Protein AF-A0AB34JI94-F1 (afdb_monomer)

Solvent-accessible surface area (backbone atoms only — not comparable to full-atom values): 13769 Å² total; per-residue (Å²): 142,84,89,81,91,82,85,85,87,82,85,81,82,87,84,91,82,90,81,89,83,82,90,86,90,81,91,73,83,74,63,55,61,57,54,52,52,52,51,52,49,52,52,50,52,50,48,52,51,50,52,51,50,52,53,50,53,51,52,52,50,52,52,50,52,51,52,49,50,50,52,51,50,52,52,49,52,52,54,58,72,68,47,94,68,93,60,57,68,64,54,51,53,51,53,50,53,49,51,51,52,52,50,52,52,49,52,53,52,51,52,51,54,49,52,52,51,53,51,51,50,52,50,50,52,52,54,51,51,50,51,52,54,53,34,60,76,66,68,54,82,77,78,89,80,87,80,93,78,81,93,75,84,89,77,81,78,91,73,85,78,68,78,80,71,65,91,79,69,49,73,69,58,52,38,53,52,28,50,76,72,74,44,83,72,78,75,54,75,65,59,52,49,53,52,49,51,53,51,54,51,50,55,53,52,71,60,54,42,76,38,81,89,74,75,41,81,79

Organism: Prymnesium parvum (NCBI:txid97485)

Radius of gyration: 39.68 Å; Cα contacts (8 Å, |Δi|>4): 39; chains: 1; bounding box: 98×60×100 Å

Sequence (218 aa):
MLLALAALSFAPAAPLARTAALRRQTIACAAADDTQMLVLKRLQDSFWSQKKARMKANMEAQLRELEEFEAREAALASAVGSSPMLGESAELASLQAELEAERAMRLALEEELQSVREQAEINLQKTSAFWIAKLANKGIAAAPSAAPSQPRPPTAGPVTNVKILKSDISLTELRSRLLSYGLSTIGLKAELIDRLEHAMEHDRLKFNSWDSKAQAWV

InterPro domains:
  IPR003034 SAP domain [PF02037] (170-200)
  IPR003034 SAP domain [PS50800] (166-200)
  IPR003034 SAP domain [SM00513] (166-200)
  IPR036361 SAP domain superfamily [G3DSA:1.10.720.30] (167-205)
  IPR036361 SAP domain superfamily [SSF68906] (167-202)

Structure (mmCIF, N/CA/C/O backbone):
data_AF-A0AB34JI94-F1
#
_entry.id   AF-A0AB34JI94-F1
#
loop_
_atom_site.group_PDB
_atom_site.id
_atom_site.type_symbol
_atom_site.label_atom_id
_atom_site.label_alt_id
_atom_site.label_comp_id
_atom_site.label_asym_id
_atom_site.label_entity_id
_atom_site.label_seq_id
_atom_site.pdbx_PDB_ins_code
_atom_site.Cartn_x
_atom_site.Cartn_y
_atom_site.Cartn_z
_atom_site.occupancy
_atom_site.B_iso_or_equiv
_atom_site.auth_seq_id
_atom_site.auth_comp_id
_atom_site.auth_asym_id
_atom_sit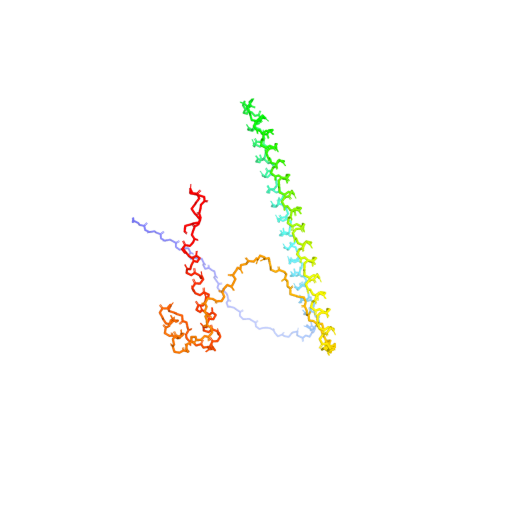e.auth_atom_id
_atom_site.pdbx_PDB_model_num
ATOM 1 N N . MET A 1 1 ? 12.525 -26.436 -48.314 1.00 45.72 1 MET A N 1
ATOM 2 C CA . MET A 1 1 ? 13.696 -27.336 -48.254 1.00 45.72 1 MET A CA 1
ATOM 3 C C . MET A 1 1 ? 14.775 -26.786 -49.169 1.00 45.72 1 MET A C 1
ATOM 5 O O . MET A 1 1 ? 14.567 -26.825 -50.371 1.00 45.72 1 MET A O 1
ATOM 9 N N . LEU A 1 2 ? 15.850 -26.233 -48.600 1.00 38.22 2 LEU A N 1
ATOM 10 C CA . LEU A 1 2 ? 17.252 -26.352 -49.040 1.00 38.22 2 LEU A CA 1
ATOM 11 C C . LEU A 1 2 ? 18.092 -25.353 -48.228 1.00 38.22 2 LEU A C 1
ATOM 13 O O . LEU A 1 2 ? 17.989 -24.142 -48.392 1.00 38.22 2 LEU A O 1
ATOM 17 N N . LEU A 1 3 ? 18.857 -25.912 -47.291 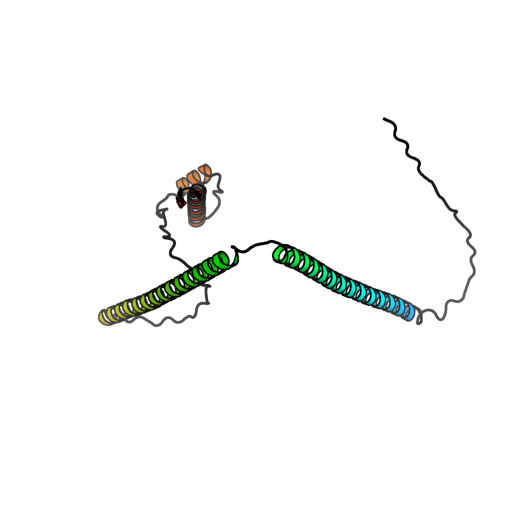1.00 40.47 3 LEU A N 1
ATOM 18 C CA . LEU A 1 3 ? 19.935 -25.273 -46.542 1.00 40.47 3 LEU A CA 1
ATOM 19 C C . LEU A 1 3 ? 21.140 -25.058 -47.467 1.00 40.47 3 LEU A C 1
ATOM 21 O O . LEU A 1 3 ? 21.473 -25.958 -48.235 1.00 40.47 3 LEU A O 1
ATOM 25 N N . ALA A 1 4 ? 21.851 -23.943 -47.312 1.00 46.72 4 ALA A N 1
ATOM 26 C CA . ALA A 1 4 ? 23.234 -23.825 -47.769 1.00 46.72 4 ALA A CA 1
ATOM 27 C C . ALA A 1 4 ? 24.051 -22.998 -46.762 1.00 46.72 4 ALA A C 1
ATOM 29 O O . ALA A 1 4 ? 23.970 -21.773 -46.716 1.00 46.72 4 ALA A O 1
ATOM 30 N N . LEU A 1 5 ? 24.811 -23.717 -45.931 1.00 45.59 5 LEU A N 1
ATOM 31 C CA . LEU A 1 5 ? 25.948 -23.222 -45.156 1.00 45.59 5 LEU A CA 1
ATOM 32 C C . LEU A 1 5 ? 27.106 -22.899 -46.114 1.00 45.59 5 LEU A C 1
ATOM 34 O O . LEU A 1 5 ? 27.449 -23.736 -46.947 1.00 45.59 5 LEU A O 1
ATOM 38 N N . ALA A 1 6 ? 27.788 -21.773 -45.913 1.00 48.56 6 ALA A N 1
ATOM 39 C CA . ALA A 1 6 ? 29.138 -21.559 -46.430 1.00 48.56 6 ALA A CA 1
ATOM 40 C C . ALA A 1 6 ? 30.006 -20.949 -45.320 1.00 48.56 6 ALA A C 1
ATOM 42 O O . ALA A 1 6 ? 29.840 -19.794 -44.936 1.00 48.56 6 ALA A O 1
ATOM 43 N N . ALA A 1 7 ? 30.899 -21.773 -44.772 1.00 43.50 7 ALA A N 1
ATOM 44 C CA . ALA A 1 7 ? 31.914 -21.383 -43.807 1.00 43.50 7 ALA A CA 1
ATOM 45 C C . ALA A 1 7 ? 33.104 -20.746 -44.543 1.00 43.50 7 ALA A C 1
ATOM 47 O O . ALA A 1 7 ? 33.670 -21.362 -45.445 1.00 43.50 7 ALA A O 1
ATOM 48 N N . LEU A 1 8 ? 33.504 -19.533 -44.148 1.00 47.25 8 LEU A N 1
ATOM 49 C CA . LEU A 1 8 ? 34.771 -18.933 -44.567 1.00 47.25 8 LEU A CA 1
ATOM 50 C C . LEU A 1 8 ? 35.856 -19.280 -43.543 1.00 47.25 8 LEU A C 1
ATOM 52 O O . LEU A 1 8 ? 35.883 -18.761 -42.430 1.00 47.25 8 LEU A O 1
ATOM 56 N N . SER A 1 9 ? 36.762 -20.164 -43.947 1.00 44.28 9 SER A N 1
ATOM 57 C CA . SER A 1 9 ? 38.044 -20.418 -43.297 1.00 44.28 9 SER A CA 1
ATOM 58 C C . SER A 1 9 ? 39.042 -19.317 -43.667 1.00 44.28 9 SER A C 1
ATOM 60 O O . SER A 1 9 ? 39.391 -19.180 -44.840 1.00 44.28 9 SER A O 1
ATOM 62 N N . PHE A 1 10 ? 39.546 -18.572 -42.683 1.00 45.62 10 PHE A N 1
ATOM 63 C CA . PHE A 1 10 ? 40.693 -17.678 -42.853 1.00 45.62 10 PHE A CA 1
ATOM 64 C C . PHE A 1 10 ? 41.762 -18.021 -41.812 1.00 45.62 10 PHE A C 1
ATOM 66 O O . PHE A 1 10 ? 41.567 -17.834 -40.613 1.00 45.62 10 PHE A O 1
ATOM 73 N N . ALA A 1 11 ? 42.878 -18.565 -42.292 1.00 48.22 11 ALA A N 1
ATOM 74 C CA . ALA A 1 11 ? 44.091 -18.819 -41.527 1.00 48.22 11 ALA A CA 1
ATOM 75 C C . ALA A 1 11 ? 45.120 -17.718 -41.813 1.00 48.22 11 ALA A C 1
ATOM 77 O O . ALA A 1 11 ? 45.224 -17.272 -42.958 1.00 48.22 11 ALA A O 1
ATOM 78 N N . PRO A 1 12 ? 45.951 -17.355 -40.823 1.00 51.69 12 PRO A N 1
ATOM 79 C CA . PRO A 1 12 ? 47.327 -17.008 -41.155 1.00 51.69 12 PRO A CA 1
ATOM 80 C C . PRO A 1 12 ? 48.374 -17.636 -40.213 1.00 51.69 12 PRO A C 1
ATOM 82 O O . PRO A 1 12 ? 48.325 -17.492 -38.997 1.00 51.69 12 PRO A O 1
ATOM 85 N N . ALA A 1 13 ? 49.318 -18.319 -40.866 1.00 42.56 13 ALA A N 1
ATOM 86 C CA . ALA A 1 13 ? 50.768 -18.404 -40.654 1.00 42.56 13 ALA A CA 1
ATOM 87 C C . ALA A 1 13 ? 51.379 -18.442 -39.232 1.00 42.56 13 ALA A C 1
ATOM 89 O O . ALA A 1 13 ? 51.311 -17.498 -38.451 1.00 42.56 13 ALA A O 1
ATOM 90 N N . ALA A 1 14 ? 52.157 -19.504 -38.997 1.00 49.91 14 ALA A N 1
ATOM 91 C CA . ALA A 1 14 ? 53.199 -19.586 -37.974 1.00 49.91 14 ALA A CA 1
ATOM 92 C C . ALA A 1 14 ? 54.396 -18.661 -38.279 1.00 49.91 14 ALA A C 1
ATOM 94 O O . ALA A 1 14 ? 54.657 -18.344 -39.442 1.00 49.91 14 ALA A O 1
ATOM 95 N N . PRO A 1 15 ? 55.213 -18.350 -37.257 1.00 55.75 15 PRO A N 1
ATOM 96 C CA . PRO A 1 15 ? 56.648 -18.572 -37.437 1.00 55.75 15 PRO A CA 1
ATOM 97 C C . PRO A 1 15 ? 57.327 -19.221 -36.216 1.00 55.75 15 PRO A C 1
ATOM 99 O O . PRO A 1 15 ? 57.194 -18.771 -35.080 1.00 55.75 15 PRO A O 1
ATOM 102 N N . LEU A 1 16 ? 58.133 -20.254 -36.479 1.00 48.12 16 LEU A N 1
ATOM 103 C CA . LEU A 1 16 ? 59.216 -20.708 -35.604 1.00 48.12 16 LEU A CA 1
ATOM 104 C C . LEU A 1 16 ? 60.526 -20.101 -36.119 1.00 48.12 16 LEU A C 1
ATOM 106 O O . LEU A 1 16 ? 60.934 -20.418 -37.231 1.00 48.12 16 LEU A O 1
ATOM 110 N N . ALA A 1 17 ? 61.218 -19.305 -35.304 1.00 42.78 17 ALA A N 1
ATOM 111 C CA . ALA A 1 17 ? 62.669 -19.141 -35.405 1.00 42.78 17 ALA A CA 1
ATOM 112 C C . ALA A 1 17 ? 63.243 -18.630 -34.076 1.00 42.78 17 ALA A C 1
ATOM 114 O O . ALA A 1 17 ? 62.966 -17.527 -33.616 1.00 42.78 17 ALA A O 1
ATOM 115 N N . ARG A 1 18 ? 64.043 -19.497 -33.461 1.00 45.34 18 ARG A N 1
ATOM 116 C CA . ARG A 1 18 ? 64.852 -19.293 -32.260 1.00 45.34 18 ARG A CA 1
ATOM 117 C C . ARG A 1 18 ? 66.205 -18.728 -32.708 1.00 45.34 18 ARG A C 1
ATOM 119 O O . ARG A 1 18 ? 66.870 -19.375 -33.509 1.00 45.34 18 ARG A O 1
ATOM 126 N N . THR A 1 19 ? 66.670 -17.625 -32.127 1.00 45.38 19 THR A N 1
ATOM 127 C CA . THR A 1 19 ? 68.109 -17.306 -32.061 1.00 45.38 19 THR A CA 1
ATOM 128 C C . THR A 1 19 ? 68.442 -16.762 -30.681 1.00 45.38 19 THR A C 1
ATOM 130 O O . THR A 1 19 ? 67.859 -15.783 -30.223 1.00 45.38 19 THR A O 1
ATOM 133 N N . ALA A 1 20 ? 69.370 -17.440 -30.011 1.00 44.78 20 ALA A N 1
ATOM 134 C CA . ALA A 1 20 ? 69.951 -17.037 -28.745 1.00 44.78 20 ALA A CA 1
ATOM 135 C C . ALA A 1 20 ? 70.958 -15.896 -28.956 1.00 44.78 20 ALA A C 1
ATOM 137 O O . ALA A 1 20 ? 71.801 -15.983 -29.845 1.00 44.78 20 ALA A O 1
ATOM 138 N N . ALA A 1 21 ? 70.927 -14.881 -28.093 1.00 43.25 21 ALA A N 1
ATOM 139 C CA . ALA A 1 21 ? 72.076 -14.022 -27.835 1.00 43.25 21 ALA A CA 1
ATOM 140 C C . ALA A 1 21 ? 72.057 -13.554 -26.374 1.00 43.25 21 ALA A C 1
ATOM 142 O O . ALA A 1 21 ? 71.048 -13.117 -25.828 1.00 43.25 21 ALA A O 1
ATOM 143 N N . LEU A 1 22 ? 73.210 -13.748 -25.754 1.00 48.38 22 LEU A N 1
ATOM 144 C CA . LEU A 1 22 ? 73.547 -13.623 -24.349 1.00 48.38 22 LEU A CA 1
ATOM 145 C C . LEU A 1 22 ? 73.692 -12.143 -23.934 1.00 48.38 22 LEU A C 1
ATOM 147 O O . LEU A 1 22 ? 74.222 -11.336 -24.689 1.00 48.38 22 LEU A O 1
ATOM 151 N N . ARG A 1 23 ? 73.407 -11.868 -22.654 1.00 49.31 23 ARG A N 1
ATOM 152 C CA . ARG A 1 23 ? 74.120 -10.882 -21.814 1.00 49.31 23 ARG A CA 1
ATOM 153 C C . ARG A 1 23 ? 73.844 -9.389 -22.062 1.00 49.31 23 ARG A C 1
ATOM 155 O O . ARG A 1 23 ? 74.578 -8.720 -22.777 1.00 49.31 23 ARG A O 1
ATOM 162 N N . ARG A 1 24 ? 72.894 -8.848 -21.288 1.00 45.31 24 ARG A N 1
ATOM 163 C CA . ARG A 1 24 ? 72.984 -7.555 -20.562 1.00 45.31 24 ARG A CA 1
ATOM 164 C C . ARG A 1 24 ? 71.813 -7.452 -19.573 1.00 45.31 24 ARG A C 1
ATOM 166 O O . ARG A 1 24 ? 70.891 -6.667 -19.732 1.00 45.31 24 ARG A O 1
ATOM 173 N N . GLN A 1 25 ? 71.839 -8.306 -18.553 1.00 56.31 25 GLN A N 1
ATOM 174 C CA . GLN A 1 25 ? 71.083 -8.095 -17.320 1.00 56.31 25 GLN A CA 1
ATOM 175 C C . GLN A 1 25 ? 72.005 -7.387 -16.337 1.00 56.31 25 GLN A C 1
ATOM 177 O O . GLN A 1 25 ? 72.871 -8.029 -15.761 1.00 56.31 25 GLN A O 1
ATOM 182 N N . THR A 1 26 ? 71.820 -6.083 -16.191 1.00 45.69 26 THR A N 1
ATOM 183 C CA . THR A 1 26 ? 71.979 -5.323 -14.944 1.00 45.69 26 THR A CA 1
ATOM 184 C C . THR A 1 26 ? 71.400 -3.942 -15.238 1.00 45.69 26 THR A C 1
ATOM 186 O O . THR A 1 26 ? 71.768 -3.355 -16.250 1.00 45.69 26 THR A O 1
ATOM 189 N N . ILE A 1 27 ? 70.530 -3.437 -14.358 1.00 48.44 27 ILE A N 1
ATOM 190 C CA . ILE A 1 27 ? 69.637 -2.265 -14.500 1.00 48.44 27 ILE A CA 1
ATOM 191 C C . ILE A 1 27 ? 68.257 -2.614 -15.103 1.00 48.44 27 ILE A C 1
ATOM 193 O O . ILE A 1 27 ? 67.860 -2.101 -16.140 1.00 48.44 27 ILE A O 1
ATOM 197 N N . ALA A 1 28 ? 67.497 -3.502 -14.454 1.00 45.91 28 ALA A N 1
ATOM 198 C CA . ALA A 1 28 ? 66.084 -3.732 -14.800 1.00 45.91 28 ALA A CA 1
ATOM 199 C C . ALA A 1 28 ? 65.185 -4.011 -13.579 1.00 45.91 28 ALA A C 1
ATOM 201 O O . ALA A 1 28 ? 64.149 -4.646 -13.720 1.00 45.91 28 ALA A O 1
ATOM 202 N N . CYS A 1 29 ? 65.568 -3.552 -12.382 1.00 42.22 29 CYS A N 1
ATOM 203 C CA . CYS A 1 29 ? 64.784 -3.806 -11.164 1.00 42.22 29 CYS A CA 1
ATOM 204 C C . CYS A 1 29 ? 64.087 -2.565 -10.584 1.00 42.22 29 CYS A C 1
ATOM 206 O O . CYS A 1 29 ? 63.340 -2.715 -9.636 1.00 42.22 29 CYS A O 1
ATOM 208 N N . ALA A 1 30 ? 64.295 -1.364 -11.142 1.00 48.47 30 ALA A N 1
ATOM 209 C CA . ALA A 1 30 ? 63.635 -0.138 -10.663 1.00 48.47 30 ALA A CA 1
ATOM 210 C C . ALA A 1 30 ? 62.626 0.462 -11.663 1.00 48.47 30 ALA A C 1
ATOM 212 O O . ALA A 1 30 ? 61.723 1.176 -11.261 1.00 48.47 30 ALA A O 1
ATOM 213 N N . ALA A 1 31 ? 62.739 0.152 -12.962 1.00 51.88 31 ALA A N 1
ATOM 214 C CA . ALA A 1 31 ? 61.843 0.680 -14.002 1.00 51.88 31 ALA A CA 1
ATOM 215 C C . ALA A 1 31 ? 60.606 -0.204 -14.270 1.00 51.88 31 ALA A C 1
ATOM 217 O O . ALA A 1 31 ? 59.687 0.211 -14.971 1.00 51.88 31 ALA A O 1
ATOM 218 N N . ALA A 1 32 ? 60.575 -1.434 -13.744 1.00 55.44 32 ALA A N 1
ATOM 219 C CA . ALA A 1 32 ? 59.435 -2.335 -13.910 1.00 55.44 32 ALA A CA 1
ATOM 220 C C . ALA A 1 32 ? 58.212 -1.845 -13.115 1.00 55.44 32 ALA A C 1
ATOM 222 O O . ALA A 1 32 ? 57.094 -1.873 -13.633 1.00 55.44 32 ALA A O 1
ATOM 223 N N . ASP A 1 33 ? 58.432 -1.307 -11.915 1.00 60.19 33 ASP A N 1
ATOM 224 C CA . ASP A 1 33 ? 57.362 -0.811 -11.044 1.00 60.19 33 ASP A CA 1
ATOM 225 C C . ASP A 1 33 ? 56.677 0.436 -11.631 1.00 60.19 33 ASP A C 1
ATOM 227 O O . ASP A 1 33 ? 55.447 0.533 -11.624 1.00 60.19 33 ASP A O 1
ATOM 231 N N . ASP A 1 34 ? 57.441 1.326 -12.274 1.00 70.00 34 ASP A N 1
ATOM 232 C CA . ASP A 1 34 ? 56.898 2.499 -12.971 1.00 70.00 34 ASP A CA 1
ATOM 233 C C . ASP A 1 34 ? 55.970 2.104 -14.130 1.00 70.00 34 ASP A C 1
ATOM 235 O O . ASP A 1 34 ? 54.914 2.709 -14.335 1.00 70.00 34 ASP A O 1
ATOM 239 N N . THR A 1 35 ? 56.310 1.046 -14.875 1.00 79.62 35 THR A N 1
ATOM 240 C CA . THR A 1 35 ? 55.450 0.566 -15.969 1.00 79.62 35 THR A CA 1
ATOM 241 C C . THR A 1 35 ? 54.143 -0.040 -15.462 1.00 79.62 35 THR A C 1
ATOM 243 O O . THR A 1 35 ? 53.092 0.201 -16.060 1.00 79.62 35 THR A O 1
ATOM 246 N N . GLN A 1 36 ? 54.169 -0.758 -14.336 1.00 80.25 36 GLN A N 1
ATOM 247 C CA . GLN A 1 36 ? 52.957 -1.309 -13.722 1.00 80.25 36 GLN A CA 1
ATOM 248 C C . GLN A 1 36 ? 52.048 -0.196 -13.186 1.00 80.25 36 GLN A C 1
ATOM 250 O O . GLN A 1 36 ? 50.837 -0.215 -13.428 1.00 80.25 36 GLN A O 1
ATOM 255 N N . MET A 1 37 ? 52.625 0.829 -12.556 1.00 83.81 37 MET A N 1
ATOM 256 C CA . MET A 1 37 ? 51.887 2.005 -12.087 1.00 83.81 37 MET A CA 1
ATOM 257 C C . MET A 1 37 ? 51.236 2.793 -13.233 1.00 83.81 37 MET A C 1
ATOM 259 O O . MET A 1 37 ? 50.092 3.237 -13.109 1.00 83.81 37 MET A O 1
ATOM 263 N N . LEU A 1 38 ? 51.911 2.926 -14.378 1.00 90.75 38 LEU A N 1
ATOM 264 C CA . LEU A 1 38 ? 51.343 3.571 -15.568 1.00 90.75 38 LEU A CA 1
ATOM 265 C C . LEU A 1 38 ? 50.178 2.776 -16.173 1.00 90.75 38 LEU A C 1
ATOM 267 O O . LEU A 1 38 ? 49.204 3.378 -16.635 1.00 90.75 38 LEU A O 1
ATOM 271 N N . VAL A 1 39 ? 50.248 1.442 -16.156 1.00 91.69 39 VAL A N 1
ATOM 272 C CA . VAL A 1 39 ? 49.141 0.579 -16.599 1.00 91.69 39 VAL A CA 1
ATOM 273 C C . VAL A 1 39 ? 47.939 0.732 -15.669 1.00 91.69 39 VAL A C 1
ATOM 275 O O . VAL A 1 39 ? 46.834 0.969 -16.156 1.00 91.69 39 VAL A O 1
ATOM 278 N N . LEU A 1 40 ? 48.142 0.688 -14.348 1.00 91.94 40 LEU A N 1
ATOM 279 C CA . LEU A 1 40 ? 47.069 0.903 -13.371 1.00 91.94 40 LEU A CA 1
ATOM 280 C C . LEU A 1 40 ? 46.433 2.289 -13.515 1.00 91.94 40 LEU A C 1
ATOM 282 O O . LEU A 1 40 ? 45.207 2.402 -13.521 1.00 91.94 40 LEU A O 1
ATOM 286 N N . LYS A 1 41 ? 47.245 3.331 -13.724 1.00 94.31 41 LYS A N 1
ATOM 287 C CA . LYS A 1 41 ? 46.754 4.690 -13.973 1.00 94.31 41 LYS A CA 1
ATOM 288 C C . LYS A 1 41 ? 45.915 4.769 -15.249 1.00 94.31 41 LYS A C 1
ATOM 290 O O . LYS A 1 41 ? 44.813 5.305 -15.214 1.00 94.31 41 LYS A O 1
ATOM 295 N N . ARG A 1 42 ? 46.371 4.168 -16.355 1.00 95.19 42 ARG A N 1
ATOM 296 C CA . ARG A 1 42 ? 45.579 4.095 -17.597 1.00 95.19 42 ARG A CA 1
ATOM 297 C C . ARG A 1 42 ? 44.265 3.344 -17.408 1.00 95.19 42 ARG A C 1
ATOM 299 O O . ARG A 1 42 ? 43.245 3.775 -17.942 1.00 95.19 42 ARG A O 1
ATOM 306 N N . LEU A 1 43 ? 44.272 2.245 -16.654 1.00 94.12 43 LEU A N 1
ATOM 307 C CA . LEU A 1 43 ? 43.055 1.493 -16.348 1.00 94.12 43 LEU A CA 1
ATOM 308 C C . LEU A 1 43 ? 42.085 2.336 -15.510 1.00 94.12 43 LEU A C 1
ATOM 310 O O . LEU A 1 43 ? 40.906 2.419 -15.853 1.00 94.12 43 LEU A O 1
ATOM 314 N N . GLN A 1 44 ? 42.576 3.040 -14.490 1.00 96.31 44 GLN A N 1
ATOM 315 C CA . GLN A 1 44 ? 41.778 3.964 -13.685 1.00 96.31 44 GLN A CA 1
ATOM 316 C C . GLN A 1 44 ? 41.206 5.121 -14.521 1.00 96.31 44 GLN A C 1
ATOM 318 O O . GLN A 1 44 ? 40.015 5.421 -14.416 1.00 96.31 44 GLN A O 1
ATOM 323 N N . ASP A 1 45 ? 42.009 5.736 -15.387 1.00 97.50 45 ASP A N 1
ATOM 324 C CA . ASP A 1 45 ? 41.562 6.819 -16.270 1.00 97.50 45 ASP A CA 1
ATOM 325 C C . ASP A 1 45 ? 40.496 6.323 -17.258 1.00 97.50 45 ASP A C 1
ATOM 327 O O . ASP A 1 45 ? 39.478 6.989 -17.472 1.00 97.50 45 ASP A O 1
ATOM 331 N N . SER A 1 46 ? 40.672 5.115 -17.806 1.00 96.12 46 SER A N 1
ATOM 332 C CA . SER A 1 46 ? 39.675 4.486 -18.680 1.00 96.12 46 SER A CA 1
ATOM 333 C C . SER A 1 46 ? 38.364 4.202 -17.943 1.00 96.12 46 SER A C 1
ATOM 335 O O . SER A 1 46 ? 37.289 4.473 -18.480 1.00 96.12 46 SER A O 1
ATOM 337 N N . PHE A 1 47 ? 38.441 3.758 -16.685 1.00 97.56 47 PHE A N 1
ATOM 338 C CA . PHE A 1 47 ? 37.278 3.517 -15.839 1.00 97.56 47 PHE A CA 1
ATOM 339 C C . PHE A 1 47 ? 36.503 4.810 -15.571 1.00 97.56 47 PHE A C 1
ATOM 341 O O . PHE A 1 47 ? 35.286 4.847 -15.759 1.00 97.56 47 PHE A O 1
ATOM 348 N N . TRP A 1 48 ? 37.183 5.892 -15.180 1.00 97.62 48 TRP A N 1
ATOM 349 C CA . TRP A 1 48 ? 36.524 7.175 -14.916 1.00 97.62 48 TRP A CA 1
ATOM 350 C C . TRP A 1 48 ? 35.968 7.816 -16.181 1.00 97.62 48 TRP A C 1
ATOM 352 O O . TRP A 1 48 ? 34.860 8.356 -16.150 1.00 97.62 48 TRP A O 1
ATOM 362 N N . SER A 1 49 ? 36.687 7.710 -17.297 1.00 97.69 49 SER A N 1
ATOM 363 C CA . SER A 1 49 ? 36.199 8.150 -18.602 1.00 97.69 49 SER A CA 1
ATOM 364 C C . SER A 1 49 ? 34.929 7.393 -18.998 1.00 97.69 49 SER A C 1
ATOM 366 O O . SER A 1 49 ? 33.910 8.011 -19.311 1.00 97.69 49 SER A O 1
ATOM 368 N N . GLN A 1 50 ? 34.931 6.062 -18.876 1.00 97.31 50 GLN A N 1
ATOM 369 C CA . GLN A 1 50 ? 33.768 5.232 -19.180 1.00 97.31 50 GLN A CA 1
ATOM 370 C C . GLN A 1 50 ? 32.597 5.515 -18.232 1.00 97.31 50 GLN A C 1
ATOM 372 O O . GLN A 1 50 ? 31.458 5.639 -18.681 1.00 97.31 50 GLN A O 1
ATOM 377 N N . LYS A 1 51 ? 32.855 5.659 -16.928 1.00 98.19 51 LYS A N 1
ATOM 378 C CA . LYS A 1 51 ? 31.830 6.010 -15.938 1.00 98.19 51 LYS A CA 1
ATOM 379 C C . LYS A 1 51 ? 31.207 7.366 -16.259 1.00 98.19 51 LYS A C 1
ATOM 381 O O . LYS A 1 51 ? 29.986 7.486 -16.252 1.00 98.19 51 LYS A O 1
ATOM 386 N N . LYS A 1 52 ? 32.026 8.364 -16.599 1.00 98.06 52 LYS A N 1
ATOM 387 C CA . LYS A 1 52 ? 31.563 9.695 -17.010 1.00 98.06 52 LYS A CA 1
ATOM 388 C C . LYS A 1 52 ? 30.747 9.633 -18.300 1.00 98.06 52 LYS A C 1
ATOM 390 O O . LYS A 1 52 ? 29.706 10.276 -18.370 1.00 98.06 52 LYS A O 1
ATOM 395 N N . ALA A 1 53 ? 31.180 8.849 -19.287 1.00 97.94 53 ALA A N 1
ATOM 396 C CA . ALA A 1 53 ? 30.442 8.650 -20.532 1.00 97.94 53 ALA A CA 1
ATOM 397 C C . ALA A 1 53 ? 29.065 8.016 -20.281 1.00 97.94 53 ALA A C 1
ATOM 399 O O . ALA A 1 53 ? 28.067 8.524 -20.778 1.00 97.94 53 ALA A O 1
ATOM 400 N N . ARG A 1 54 ? 28.988 6.975 -19.440 1.00 97.50 54 ARG A N 1
ATOM 401 C CA . ARG A 1 54 ? 27.709 6.360 -19.041 1.00 97.50 54 ARG A CA 1
ATOM 402 C C . ARG A 1 54 ? 26.801 7.343 -18.314 1.00 97.50 54 ARG A C 1
ATOM 404 O O . ARG A 1 54 ? 25.608 7.372 -18.576 1.00 97.50 54 ARG A O 1
ATOM 411 N N . MET A 1 55 ? 27.362 8.150 -17.416 1.00 97.81 55 MET A N 1
ATOM 412 C CA . MET A 1 55 ? 26.580 9.119 -16.652 1.00 97.81 55 MET A CA 1
ATOM 413 C C . MET A 1 55 ? 26.004 10.211 -17.562 1.00 97.81 55 MET A C 1
ATOM 415 O O . MET A 1 55 ? 24.829 10.534 -17.446 1.00 97.81 55 MET A O 1
ATOM 419 N N . LYS A 1 56 ? 26.796 10.704 -18.525 1.00 97.25 56 LYS A N 1
ATOM 420 C CA . LYS A 1 56 ? 26.321 11.631 -19.562 1.00 97.25 56 LYS A CA 1
ATOM 421 C C . LYS A 1 56 ? 25.234 11.016 -20.438 1.00 97.25 56 LYS A C 1
ATOM 423 O O . LYS A 1 56 ? 24.186 11.624 -20.576 1.00 97.25 56 LYS A O 1
ATOM 428 N N . ALA A 1 57 ? 25.450 9.803 -20.945 1.00 97.81 57 ALA A N 1
ATOM 429 C CA . ALA A 1 57 ? 24.458 9.106 -21.759 1.00 97.81 57 ALA A CA 1
ATOM 430 C C . ALA A 1 57 ? 23.140 8.884 -20.998 1.00 97.81 57 ALA A C 1
ATOM 432 O O . ALA A 1 57 ? 22.072 9.018 -21.577 1.00 97.81 57 ALA A O 1
ATOM 433 N N . ASN A 1 58 ? 23.205 8.593 -19.694 1.00 97.38 58 ASN A N 1
ATOM 434 C CA . ASN A 1 58 ? 22.009 8.456 -18.865 1.00 97.38 58 ASN A CA 1
ATOM 435 C C . ASN A 1 58 ? 21.273 9.793 -18.678 1.00 97.38 58 ASN A C 1
ATOM 437 O O . ASN A 1 58 ? 20.054 9.826 -18.773 1.00 97.38 58 ASN A O 1
ATOM 441 N N . MET A 1 59 ? 21.996 10.898 -18.454 1.00 97.31 59 MET A N 1
ATOM 442 C CA . MET A 1 59 ? 21.372 12.228 -18.387 1.00 97.31 59 MET A CA 1
ATOM 443 C C . MET A 1 59 ? 20.746 12.631 -19.727 1.00 97.31 59 MET A C 1
ATOM 445 O O . MET A 1 59 ? 19.635 13.142 -19.752 1.00 97.31 59 MET A O 1
ATOM 449 N N . GLU A 1 60 ? 21.429 12.373 -20.843 1.00 97.50 60 GLU A N 1
ATOM 450 C CA . GLU A 1 60 ? 20.903 12.631 -22.189 1.00 97.50 60 GLU A CA 1
ATOM 451 C C . GLU A 1 60 ? 19.665 11.773 -22.491 1.00 97.50 60 GLU A C 1
ATOM 453 O O . GLU A 1 60 ? 18.713 12.270 -23.086 1.00 97.50 60 GLU A O 1
ATOM 458 N N . ALA A 1 61 ? 19.638 10.512 -22.046 1.00 96.94 61 ALA A N 1
ATOM 459 C CA . ALA A 1 61 ? 18.460 9.655 -22.161 1.00 96.94 61 ALA A CA 1
ATOM 460 C C . ALA A 1 61 ? 17.272 10.206 -21.357 1.00 96.94 61 ALA A C 1
ATOM 462 O O . ALA A 1 61 ? 16.183 10.325 -21.907 1.00 96.94 61 ALA A O 1
ATOM 463 N N . GLN A 1 62 ? 17.494 10.620 -20.103 1.00 97.75 62 GLN A N 1
ATOM 464 C CA . GLN A 1 62 ? 16.452 11.236 -19.270 1.00 97.75 62 GLN A CA 1
ATOM 465 C C . GLN A 1 62 ? 15.901 12.527 -19.885 1.00 97.75 62 GLN A C 1
ATOM 467 O O . GLN A 1 62 ? 14.692 12.739 -19.875 1.00 97.75 62 GLN A O 1
ATOM 472 N N . LEU A 1 63 ? 16.764 13.381 -20.445 1.00 97.50 63 LEU A N 1
ATOM 473 C CA . LEU A 1 63 ? 16.318 14.593 -21.137 1.00 97.50 63 LEU A CA 1
ATOM 474 C C . LEU A 1 63 ? 15.466 14.256 -22.363 1.00 97.50 63 LEU A C 1
ATOM 476 O O . LEU A 1 63 ? 14.421 14.864 -22.562 1.00 97.50 63 LEU A O 1
ATOM 480 N N . ARG A 1 64 ? 15.863 13.243 -23.138 1.00 97.38 64 ARG A N 1
ATOM 481 C CA . ARG A 1 64 ? 15.101 12.794 -24.308 1.00 97.38 64 ARG A CA 1
ATOM 482 C C . ARG A 1 64 ? 13.738 12.212 -23.937 1.00 97.38 64 ARG A C 1
ATOM 484 O O . ARG A 1 64 ? 12.768 12.445 -24.647 1.00 97.38 64 ARG A O 1
ATOM 491 N N . GLU A 1 65 ? 13.664 11.457 -22.843 1.00 96.50 65 GLU A N 1
ATOM 492 C CA . GLU A 1 65 ? 12.394 10.952 -22.316 1.00 96.50 65 GLU A CA 1
ATOM 493 C C . GLU A 1 65 ? 11.468 12.111 -21.930 1.00 96.50 65 GLU A C 1
ATOM 495 O O . GLU A 1 65 ? 10.298 12.098 -22.302 1.00 96.50 65 GLU A O 1
ATOM 500 N N . LEU A 1 66 ? 11.986 13.142 -21.249 1.00 96.88 66 LEU A N 1
ATOM 501 C CA . LEU A 1 66 ? 11.208 14.337 -20.904 1.00 96.88 66 LEU A CA 1
ATOM 502 C C . LEU A 1 66 ? 10.724 15.099 -22.143 1.00 96.88 66 LEU A C 1
ATOM 504 O O . LEU A 1 66 ? 9.552 15.457 -22.197 1.00 96.88 66 LEU A O 1
ATOM 508 N N . GLU A 1 67 ? 11.580 15.291 -23.149 1.00 97.12 67 GLU A N 1
ATOM 509 C CA . GLU A 1 67 ? 11.192 15.902 -24.430 1.00 97.12 67 GLU A CA 1
ATOM 510 C C . GLU A 1 67 ? 10.096 15.089 -25.139 1.00 97.12 67 GLU A C 1
ATOM 512 O O . GLU A 1 67 ? 9.180 15.657 -25.733 1.00 97.12 67 GLU A O 1
ATOM 517 N N . GLU A 1 68 ? 10.149 13.755 -25.067 1.00 96.94 68 GLU A N 1
ATOM 518 C CA . GLU A 1 68 ? 9.103 12.895 -25.622 1.00 96.94 68 GLU A CA 1
ATOM 519 C C . GLU A 1 68 ? 7.786 13.024 -24.845 1.00 96.94 68 GLU A C 1
ATOM 521 O O . GLU A 1 68 ? 6.720 13.078 -25.463 1.00 96.94 68 GLU A O 1
ATOM 526 N N . PHE A 1 69 ? 7.833 13.099 -23.512 1.00 96.62 69 PHE A N 1
ATOM 527 C CA . PHE A 1 69 ? 6.642 13.360 -22.701 1.00 96.62 69 PHE A CA 1
ATOM 528 C C . PHE A 1 69 ? 6.040 14.727 -23.011 1.00 96.62 69 PHE A C 1
ATOM 530 O O . PHE A 1 69 ? 4.838 14.804 -23.249 1.00 96.62 69 PHE A O 1
ATOM 537 N N . GLU A 1 70 ? 6.858 15.772 -23.10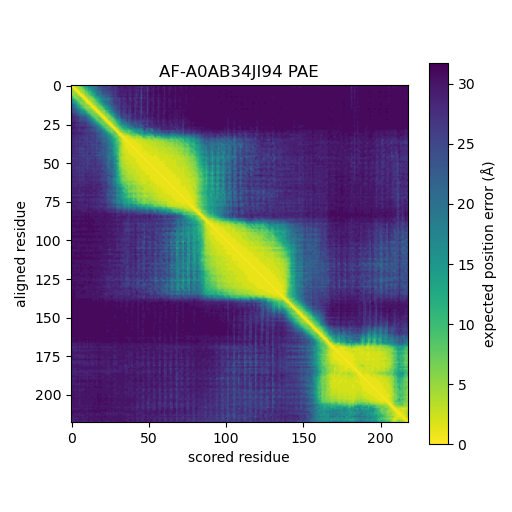1 1.00 94.62 70 GLU A N 1
ATOM 538 C CA . GLU A 1 70 ? 6.402 17.113 -23.464 1.00 94.62 70 GLU A CA 1
ATOM 539 C C . GLU A 1 70 ? 5.797 17.133 -24.874 1.00 94.62 70 GLU A C 1
ATOM 541 O O . GLU A 1 70 ? 4.731 17.708 -25.082 1.00 94.62 70 GLU A O 1
ATOM 546 N N . ALA A 1 71 ? 6.396 16.433 -25.841 1.00 94.06 71 ALA A N 1
ATOM 547 C CA . ALA A 1 71 ? 5.833 16.306 -27.184 1.00 94.06 71 ALA A CA 1
ATOM 548 C C . ALA A 1 71 ? 4.492 15.550 -27.188 1.00 94.06 71 ALA A C 1
ATOM 550 O O . ALA A 1 71 ? 3.566 15.936 -27.908 1.00 94.06 71 ALA A O 1
ATOM 551 N N . ARG A 1 72 ? 4.361 14.489 -26.378 1.00 93.75 72 ARG A N 1
ATOM 552 C CA . ARG A 1 72 ? 3.095 13.758 -26.198 1.00 93.75 72 ARG A CA 1
ATOM 553 C C . ARG A 1 72 ? 2.037 14.643 -25.546 1.00 93.75 72 ARG A C 1
ATOM 555 O O . ARG A 1 72 ? 0.900 14.649 -26.010 1.00 93.75 72 ARG A O 1
ATOM 562 N N . GLU A 1 73 ? 2.399 15.409 -24.522 1.00 91.19 73 GLU A N 1
ATOM 563 C CA . GLU A 1 73 ? 1.495 16.356 -23.868 1.00 91.19 73 GLU A CA 1
ATOM 564 C C . GLU A 1 73 ? 1.093 17.496 -24.802 1.00 91.19 73 GLU A C 1
ATOM 566 O O . GLU A 1 73 ? -0.088 17.813 -24.879 1.00 91.19 73 GLU A O 1
ATOM 571 N N . ALA A 1 74 ? 2.014 18.057 -25.584 1.00 90.44 74 ALA A N 1
ATOM 572 C CA . ALA A 1 74 ? 1.707 19.081 -26.579 1.00 90.44 74 ALA A CA 1
ATOM 573 C C . ALA A 1 74 ? 0.768 18.548 -27.675 1.00 90.44 74 ALA A C 1
ATOM 575 O O . ALA A 1 74 ? -0.166 19.240 -28.086 1.00 90.44 74 ALA A O 1
ATOM 576 N N . ALA A 1 75 ? 0.968 17.303 -28.119 1.00 87.12 75 ALA A N 1
ATOM 577 C CA . ALA A 1 75 ? 0.074 16.643 -29.067 1.00 87.12 75 ALA A CA 1
ATOM 578 C C . ALA A 1 75 ? -1.321 16.405 -28.466 1.00 87.12 75 ALA A C 1
ATOM 580 O O . ALA A 1 75 ? -2.322 16.674 -29.131 1.00 87.12 75 ALA A O 1
ATOM 581 N N . LEU A 1 76 ? -1.400 15.961 -27.206 1.00 83.12 76 LEU A N 1
ATOM 582 C CA . LEU A 1 76 ? -2.668 15.808 -26.488 1.00 83.12 76 LEU A CA 1
ATOM 583 C C . LEU A 1 76 ? -3.355 17.157 -26.263 1.00 83.12 76 LEU A C 1
ATOM 585 O O . LEU A 1 76 ? -4.540 17.278 -26.544 1.00 83.12 76 LEU A O 1
ATOM 589 N N . ALA A 1 77 ? -2.632 18.189 -25.835 1.00 82.56 77 ALA A N 1
ATOM 590 C CA . ALA A 1 77 ? -3.166 19.532 -25.637 1.00 82.56 77 ALA A CA 1
ATOM 591 C C . ALA A 1 77 ? -3.677 20.138 -26.953 1.00 82.56 77 ALA A C 1
ATOM 593 O O . ALA A 1 77 ? -4.739 20.758 -26.978 1.00 82.56 77 ALA A O 1
ATOM 594 N N . SER A 1 78 ? -2.973 19.913 -28.068 1.00 78.88 78 SER A N 1
ATOM 595 C CA . SER A 1 78 ? -3.433 20.321 -29.399 1.00 78.88 78 SER A CA 1
ATOM 596 C C . SER A 1 78 ? -4.660 19.526 -29.860 1.00 78.88 78 SER A C 1
ATOM 598 O O . SER A 1 78 ? -5.575 20.109 -30.446 1.00 78.88 78 SER A O 1
ATOM 600 N N . ALA A 1 79 ? -4.728 18.225 -29.567 1.00 74.62 79 ALA A N 1
ATOM 601 C CA . ALA A 1 79 ? -5.890 17.388 -29.870 1.00 74.62 79 ALA A CA 1
ATOM 602 C C . ALA A 1 79 ? -7.119 17.770 -29.024 1.00 74.62 79 ALA A C 1
ATOM 604 O O . ALA A 1 79 ? -8.228 17.841 -29.547 1.00 74.62 79 ALA A O 1
ATOM 605 N N . VAL A 1 80 ? -6.923 18.090 -27.743 1.0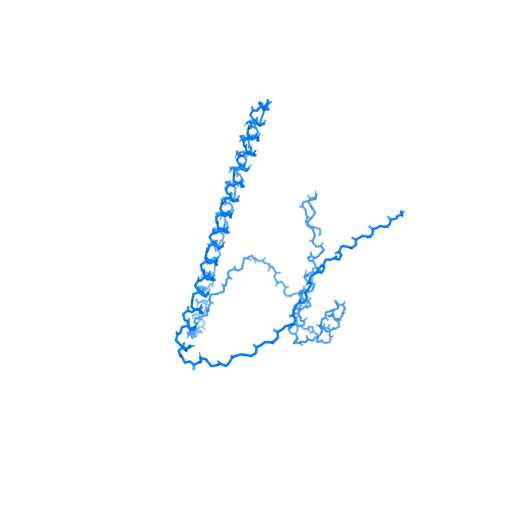0 70.19 80 VAL A N 1
ATOM 606 C CA . VAL A 1 80 ? -7.979 18.554 -26.829 1.00 70.19 80 VAL A CA 1
ATOM 607 C C . VAL A 1 80 ? -8.443 19.965 -27.207 1.00 70.19 80 VAL A C 1
ATOM 609 O O . VAL A 1 80 ? -9.641 20.218 -27.255 1.00 70.19 80 VAL A O 1
ATOM 612 N N . GLY A 1 81 ? -7.525 20.867 -27.572 1.00 60.03 81 GLY A N 1
ATOM 613 C CA . GLY A 1 81 ? -7.854 22.234 -27.997 1.00 60.03 81 GLY A CA 1
ATOM 614 C C . GLY A 1 81 ? -8.485 22.348 -29.392 1.00 60.03 81 GLY A C 1
ATOM 615 O O . GLY A 1 81 ? -9.081 23.377 -29.703 1.00 60.03 81 GLY A O 1
ATOM 616 N N . SER A 1 82 ? -8.368 21.316 -30.235 1.00 56.28 82 SER A N 1
ATOM 617 C CA . SER A 1 82 ? -8.994 21.263 -31.569 1.00 56.28 82 SER A CA 1
ATOM 618 C C . SER A 1 82 ? -10.300 20.465 -31.606 1.00 56.28 82 SER A C 1
ATOM 620 O O . SER A 1 82 ? -10.997 20.484 -32.624 1.00 56.28 82 SER A O 1
ATOM 622 N N . SER A 1 83 ? -10.669 19.808 -30.503 1.00 43.91 83 SER A N 1
ATOM 623 C CA . SER A 1 83 ? -11.949 19.119 -30.370 1.00 43.91 83 SER A CA 1
ATOM 624 C C . SER A 1 83 ? -13.047 20.127 -29.990 1.00 43.91 83 SER A C 1
ATOM 626 O O . SER A 1 83 ? -12.876 20.872 -29.023 1.00 43.91 83 SER A O 1
ATOM 628 N N . PRO A 1 84 ? -14.180 20.211 -30.714 1.00 52.22 84 PRO A N 1
ATOM 629 C CA . PRO A 1 84 ? -15.261 21.133 -30.378 1.00 52.22 84 PRO A CA 1
ATOM 630 C C . PRO A 1 84 ? -16.038 20.599 -29.164 1.00 52.22 84 PRO A C 1
ATOM 632 O O . PRO A 1 84 ? -17.087 19.975 -29.303 1.00 52.22 84 PRO A O 1
ATOM 635 N N . MET A 1 85 ? -15.510 20.835 -27.962 1.00 51.19 85 MET A N 1
ATOM 636 C CA . MET A 1 85 ? -16.084 20.402 -26.686 1.00 51.19 85 MET A CA 1
ATOM 637 C C . MET A 1 85 ? -16.683 21.593 -25.924 1.00 51.19 85 MET A C 1
ATOM 639 O O . MET A 1 85 ? -16.049 22.229 -25.091 1.00 51.19 85 MET A O 1
ATOM 643 N N . LEU A 1 86 ? -17.944 21.909 -26.231 1.00 49.69 86 LEU A N 1
ATOM 644 C CA . LEU A 1 86 ? -18.751 22.922 -25.529 1.00 49.69 86 LEU A CA 1
ATOM 645 C C . LEU A 1 86 ? -19.521 22.352 -24.311 1.00 49.69 86 LEU A C 1
ATOM 647 O O . LEU A 1 86 ? -20.300 23.080 -23.705 1.00 49.69 86 LEU A O 1
ATOM 651 N N . GLY A 1 87 ? -19.311 21.076 -23.945 1.00 57.25 87 GLY A N 1
ATOM 652 C CA . GLY A 1 87 ? -20.013 20.388 -22.843 1.00 57.25 87 GLY A CA 1
ATOM 653 C C . GLY A 1 87 ? -19.137 19.908 -21.674 1.00 57.25 87 GLY A C 1
ATOM 654 O O . GLY A 1 87 ? -19.627 19.817 -20.554 1.00 57.25 87 GLY A O 1
ATOM 655 N N . GLU A 1 88 ? -17.839 19.674 -21.890 1.00 58.91 88 GLU A N 1
ATOM 656 C CA . GLU A 1 88 ? -16.930 19.119 -20.868 1.00 58.91 88 GLU A CA 1
ATOM 657 C C . GLU A 1 88 ? -16.647 20.077 -19.699 1.00 58.91 88 GLU A C 1
ATOM 659 O O . GLU A 1 88 ? -16.389 19.629 -18.587 1.00 58.91 88 GLU A O 1
ATOM 664 N N . SER A 1 89 ? -16.720 21.399 -19.890 1.00 63.50 89 SER A N 1
ATOM 665 C CA . SER A 1 89 ? -16.383 22.351 -18.817 1.00 63.50 89 SER A CA 1
ATOM 666 C C . SER A 1 89 ? -17.391 22.347 -17.662 1.00 63.50 89 SER A C 1
ATOM 668 O O . SER A 1 89 ? -17.000 22.507 -16.506 1.00 63.50 89 SER A O 1
ATOM 670 N N . ALA A 1 90 ? -18.677 22.128 -17.955 1.00 72.12 90 ALA A N 1
ATOM 671 C CA . ALA A 1 90 ? -19.722 22.022 -16.939 1.00 72.12 90 ALA A CA 1
ATOM 672 C C . ALA A 1 90 ? -19.641 20.685 -16.185 1.00 72.12 90 ALA A C 1
ATOM 674 O O . ALA A 1 90 ? -19.800 20.655 -14.964 1.00 72.12 90 ALA A O 1
ATOM 675 N N . GLU A 1 91 ? -19.327 19.596 -16.891 1.00 74.69 91 GLU A N 1
ATOM 676 C CA . GLU A 1 91 ? -19.108 18.281 -16.282 1.00 74.69 91 GLU A CA 1
ATOM 677 C C . GLU A 1 91 ? -17.854 18.281 -15.396 1.00 74.69 91 GLU A C 1
ATOM 679 O O . GLU A 1 91 ? -17.908 17.820 -14.256 1.00 74.69 91 GLU A O 1
ATOM 684 N N . LEU A 1 92 ? -16.758 18.905 -15.836 1.00 79.94 92 LEU A N 1
ATOM 685 C CA . LEU A 1 92 ? -15.550 19.076 -15.023 1.00 79.94 92 LEU A CA 1
ATOM 686 C C . LEU A 1 92 ? -15.809 19.892 -13.751 1.00 79.94 92 LEU A C 1
ATOM 688 O O . LEU A 1 92 ? -15.333 19.512 -12.681 1.00 79.94 92 LEU A O 1
ATOM 692 N N . ALA A 1 93 ? -16.591 20.971 -13.838 1.00 81.94 93 ALA A N 1
ATOM 693 C CA . ALA A 1 93 ? -16.983 21.747 -12.661 1.00 81.94 93 ALA A CA 1
ATOM 694 C C . ALA A 1 93 ? -17.843 20.920 -11.686 1.00 81.94 93 ALA A C 1
ATOM 696 O O . ALA A 1 93 ? -17.664 21.016 -10.472 1.00 81.94 93 ALA A O 1
ATOM 697 N N . SER A 1 94 ? -18.738 20.069 -12.203 1.00 84.06 94 SER A N 1
ATOM 698 C CA . SER A 1 94 ? -19.555 19.175 -11.371 1.00 84.06 94 SER A CA 1
ATOM 699 C C . SER A 1 94 ? -18.720 18.104 -10.658 1.00 84.06 94 SER A C 1
ATOM 701 O O . SER A 1 94 ? -18.894 17.893 -9.460 1.00 84.06 94 SER A O 1
ATOM 703 N N . LEU A 1 95 ? -17.740 17.514 -11.351 1.00 82.56 95 LEU A N 1
ATOM 704 C CA . LEU A 1 95 ? -16.826 16.521 -10.783 1.00 82.56 95 LEU A CA 1
ATOM 705 C C . LEU A 1 95 ? -15.895 17.136 -9.733 1.00 82.56 95 LEU A C 1
ATOM 707 O O . LEU A 1 95 ? -15.582 16.499 -8.731 1.00 82.56 95 LEU A O 1
ATOM 711 N N . GLN A 1 96 ? -15.461 18.383 -9.931 1.00 87.69 96 GLN A N 1
ATOM 712 C CA . GLN A 1 96 ? -14.679 19.110 -8.930 1.00 87.69 96 GLN A CA 1
ATOM 713 C C . GLN A 1 96 ? -15.490 19.370 -7.657 1.00 87.69 96 GLN A C 1
ATOM 715 O O . GLN A 1 96 ? -14.981 19.129 -6.562 1.00 87.69 96 GLN A O 1
ATOM 720 N N . ALA A 1 97 ? -16.752 19.787 -7.793 1.00 90.12 97 ALA A N 1
ATOM 721 C CA . ALA A 1 97 ? -17.641 19.985 -6.651 1.00 90.12 97 ALA A CA 1
ATOM 722 C C . ALA A 1 97 ? -17.901 18.673 -5.885 1.00 90.12 97 ALA A C 1
ATOM 724 O O . ALA A 1 97 ? -17.891 18.664 -4.655 1.00 90.12 97 ALA A O 1
ATOM 725 N N . GLU A 1 98 ? -18.078 17.555 -6.593 1.00 89.88 98 GLU A N 1
ATOM 726 C CA . GLU A 1 98 ? -18.244 16.233 -5.977 1.00 89.88 98 GLU A CA 1
ATOM 727 C C . GLU A 1 98 ? -16.973 15.775 -5.243 1.00 89.88 98 GLU A C 1
ATOM 729 O O . GLU A 1 98 ? -17.041 15.278 -4.120 1.00 89.88 98 GLU A O 1
ATOM 734 N N . LEU A 1 99 ? -15.795 16.031 -5.815 1.00 91.25 99 LEU A N 1
ATOM 735 C CA . LEU A 1 99 ? -14.511 15.710 -5.193 1.00 91.25 99 LEU A CA 1
ATOM 736 C C . LEU A 1 99 ? -14.286 16.529 -3.909 1.00 91.25 99 LEU A C 1
ATOM 738 O O . LEU A 1 99 ? -13.816 16.002 -2.898 1.00 91.25 99 LEU A O 1
ATOM 742 N N . GLU A 1 100 ? -14.642 17.813 -3.914 1.00 93.50 100 GLU A N 1
ATOM 743 C CA . GLU A 1 100 ? -14.603 18.654 -2.714 1.00 93.50 100 GLU A CA 1
ATOM 744 C C . GLU A 1 100 ? -15.595 18.183 -1.646 1.00 93.50 100 GLU A C 1
ATOM 746 O O . GLU A 1 100 ? -15.232 18.122 -0.467 1.00 93.50 100 GLU A O 1
ATOM 751 N N . ALA A 1 101 ? -16.801 17.769 -2.046 1.00 92.50 101 ALA A N 1
ATOM 752 C CA . ALA A 1 101 ? -17.785 17.191 -1.136 1.00 92.50 101 ALA A CA 1
ATOM 753 C C . ALA A 1 101 ? -17.289 15.871 -0.516 1.00 92.50 101 ALA A C 1
ATOM 755 O O . ALA A 1 101 ? -17.394 15.684 0.698 1.00 92.50 101 ALA A O 1
ATOM 756 N N . GLU A 1 102 ? -16.669 14.988 -1.305 1.00 85.75 102 GLU A N 1
ATOM 757 C CA . GLU A 1 102 ? -16.049 13.766 -0.783 1.00 85.75 102 GLU A CA 1
ATOM 758 C C . GLU A 1 102 ? -14.896 14.069 0.178 1.00 85.75 102 GLU A C 1
ATOM 760 O O . GLU A 1 102 ? -14.768 13.423 1.220 1.00 85.75 102 GLU A O 1
ATOM 765 N N . ARG A 1 103 ? -14.044 15.048 -0.147 1.00 94.19 103 ARG A N 1
ATOM 766 C CA . ARG A 1 103 ? -12.952 15.468 0.745 1.00 94.19 103 ARG A CA 1
ATOM 767 C C . ARG A 1 103 ? -13.499 15.995 2.068 1.00 94.19 103 ARG A C 1
ATOM 769 O O . ARG A 1 103 ? -12.982 15.613 3.114 1.00 94.19 103 ARG A O 1
ATOM 776 N N . ALA A 1 104 ? -14.553 16.807 2.034 1.00 94.69 104 ALA A N 1
ATOM 777 C CA . ALA A 1 104 ? -15.213 17.298 3.239 1.00 94.69 104 ALA A CA 1
ATOM 778 C C . ALA A 1 104 ? -15.796 16.146 4.076 1.00 94.69 104 ALA A C 1
ATOM 780 O O . ALA A 1 104 ? -15.610 16.114 5.291 1.00 94.69 104 ALA A O 1
ATOM 781 N N . MET A 1 105 ? -16.424 15.157 3.430 1.00 95.06 105 MET A N 1
ATOM 782 C CA . MET A 1 105 ? -16.946 13.970 4.114 1.00 95.06 105 MET A CA 1
ATOM 783 C C . MET A 1 105 ? -15.831 13.140 4.770 1.00 95.06 105 MET A C 1
ATOM 785 O O . MET A 1 105 ? -16.001 12.658 5.890 1.00 95.06 105 MET A O 1
ATOM 789 N N . ARG A 1 106 ? -14.675 12.992 4.109 1.00 92.06 106 ARG A N 1
ATOM 790 C CA . ARG A 1 106 ? -13.517 12.279 4.676 1.00 92.06 106 ARG A CA 1
ATOM 791 C C . ARG A 1 106 ? -12.949 12.991 5.896 1.00 92.06 106 ARG A C 1
ATOM 793 O O . ARG A 1 106 ? -12.693 12.329 6.893 1.00 92.06 106 ARG A O 1
ATOM 800 N N . LEU A 1 107 ? -12.805 14.315 5.836 1.00 96.75 107 LEU A N 1
ATOM 801 C CA . LEU A 1 107 ? -12.332 15.102 6.977 1.00 96.75 107 LEU A CA 1
ATOM 802 C C . LEU A 1 107 ? -13.287 14.986 8.172 1.00 96.75 107 LEU A C 1
ATOM 804 O O . LEU A 1 107 ? -12.832 14.738 9.284 1.00 96.75 107 LEU A O 1
ATOM 808 N N . ALA A 1 108 ? -14.600 15.056 7.938 1.00 95.25 108 ALA A N 1
ATOM 809 C CA . ALA A 1 108 ? -15.592 14.861 8.996 1.00 95.25 108 ALA A CA 1
ATOM 810 C C . ALA A 1 108 ? -15.478 13.467 9.646 1.00 95.25 108 ALA A C 1
ATOM 812 O O . ALA A 1 108 ? -15.475 13.340 10.869 1.00 95.25 108 ALA A O 1
ATOM 813 N N . LEU A 1 109 ? -15.312 12.414 8.839 1.00 96.50 109 LEU A N 1
ATOM 814 C CA . LEU A 1 109 ? -15.137 11.053 9.352 1.00 96.50 109 LEU A CA 1
ATOM 815 C C . LEU A 1 109 ? -13.811 10.883 10.114 1.00 96.50 109 LEU A C 1
ATOM 817 O O . LEU A 1 109 ? -13.745 10.148 11.100 1.00 96.50 109 LEU A O 1
ATOM 821 N N . GLU A 1 110 ? -12.747 11.565 9.690 1.00 97.25 110 GLU A N 1
ATOM 822 C CA . GLU A 1 110 ? -11.474 11.588 10.413 1.00 97.25 110 GLU A CA 1
ATOM 823 C C . GLU A 1 110 ? -11.600 12.273 11.781 1.00 97.25 110 GLU A C 1
ATOM 825 O O . GLU A 1 110 ? -11.079 11.741 12.767 1.00 97.25 110 GLU A O 1
ATOM 830 N N . GLU A 1 111 ? -12.324 13.390 11.871 1.00 97.44 111 GLU A N 1
ATOM 831 C CA . GLU A 1 111 ? -12.631 14.069 13.138 1.00 97.44 111 GLU A CA 1
ATOM 832 C C . GLU A 1 111 ? -13.452 13.170 14.077 1.00 97.44 111 GLU A C 1
ATOM 834 O O . GLU A 1 111 ? -13.130 13.040 15.264 1.00 97.44 111 GLU A O 1
ATOM 839 N N . GLU A 1 112 ? -14.455 12.458 13.553 1.00 94.88 112 GLU A N 1
ATOM 840 C CA . GLU A 1 112 ? -15.222 11.482 14.334 1.00 94.88 112 GLU A CA 1
ATOM 841 C C . GLU A 1 112 ? -14.323 10.362 14.876 1.00 94.88 112 GLU A C 1
ATOM 843 O O . GLU A 1 112 ? -14.363 10.056 16.072 1.00 94.88 112 GLU A O 1
ATOM 848 N N . LEU A 1 113 ? -13.453 9.785 14.041 1.00 95.81 113 LEU A N 1
ATOM 849 C CA . LEU A 1 113 ? -12.510 8.752 14.478 1.00 95.81 113 LEU A CA 1
ATOM 850 C C . LEU A 1 113 ? -11.533 9.262 15.545 1.00 95.81 113 LEU A C 1
ATOM 852 O O . LEU A 1 113 ? -11.184 8.505 16.458 1.00 95.81 113 LEU A O 1
ATOM 856 N N . GLN A 1 114 ? -11.089 10.516 15.453 1.00 97.44 114 GLN A N 1
ATOM 857 C CA . GLN A 1 114 ? -10.260 11.140 16.486 1.00 97.44 114 GLN A CA 1
ATOM 858 C C . GLN A 1 114 ? -11.029 11.271 17.804 1.00 97.44 114 GLN A C 1
ATOM 860 O O . GLN A 1 114 ? -10.536 10.809 18.835 1.00 97.44 114 GLN A O 1
ATOM 865 N N . SER A 1 115 ? -12.269 11.763 17.766 1.00 96.38 115 SER A N 1
ATOM 866 C CA . SER A 1 115 ? -13.108 11.885 18.966 1.00 96.38 115 SER A CA 1
ATOM 867 C C . SER A 1 115 ? -13.361 10.531 19.652 1.00 96.38 115 SER A C 1
ATOM 869 O O . SER A 1 115 ? -13.309 10.417 20.880 1.00 96.38 115 SER A O 1
ATOM 871 N N . VAL A 1 116 ? -13.547 9.457 18.872 1.00 97.25 116 VAL A N 1
ATOM 872 C CA . VAL A 1 116 ? -13.715 8.093 19.397 1.00 97.25 116 VAL A CA 1
ATOM 873 C C . VAL A 1 116 ? -12.440 7.606 20.086 1.00 97.25 116 VAL A C 1
ATOM 875 O O . VAL A 1 116 ? -12.521 6.952 21.130 1.00 97.25 116 VAL A O 1
ATOM 878 N N . ARG A 1 117 ? -11.259 7.926 19.542 1.00 97.50 117 ARG A N 1
ATOM 879 C CA . ARG A 1 117 ? -9.971 7.580 20.166 1.00 97.50 117 ARG A CA 1
ATOM 880 C C . ARG A 1 117 ? -9.779 8.305 21.492 1.00 97.50 117 ARG A C 1
ATOM 882 O O . ARG A 1 117 ? -9.439 7.652 22.477 1.00 97.50 117 ARG A O 1
ATOM 889 N N . GLU A 1 118 ? -10.048 9.605 21.530 1.00 97.94 118 GLU A N 1
ATOM 890 C CA . GLU A 1 118 ? -9.972 10.400 22.761 1.00 97.94 118 GLU A CA 1
ATOM 891 C C . GLU A 1 118 ? -10.926 9.852 23.828 1.00 97.94 118 GLU A C 1
ATOM 893 O O . GLU A 1 118 ? -10.535 9.619 24.974 1.00 97.94 118 GLU A O 1
ATOM 898 N N . GLN A 1 119 ? -12.164 9.534 23.445 1.00 97.25 119 GLN A N 1
ATOM 899 C CA . GLN A 1 119 ? -13.138 8.963 24.367 1.00 97.25 119 GLN A CA 1
ATOM 900 C C . GLN A 1 119 ? -12.723 7.572 24.872 1.00 97.25 119 GLN A C 1
ATOM 902 O O . GLN A 1 119 ? -12.937 7.246 26.045 1.00 97.25 119 GLN A O 1
ATOM 907 N N . ALA A 1 120 ? -12.116 6.744 24.018 1.00 97.19 120 ALA A N 1
ATOM 908 C CA . ALA A 1 120 ? -11.573 5.450 24.420 1.00 97.19 120 ALA A CA 1
ATOM 909 C C . ALA A 1 120 ? -10.427 5.605 25.433 1.00 97.19 120 ALA A C 1
ATOM 911 O O . ALA A 1 120 ? -10.387 4.866 26.421 1.00 97.19 120 ALA A O 1
ATOM 912 N N . GLU A 1 121 ? -9.545 6.587 25.242 1.00 97.81 121 GLU A N 1
ATOM 913 C CA . GLU A 1 121 ? -8.478 6.899 26.192 1.00 97.81 121 GLU A CA 1
ATOM 914 C C . GLU A 1 121 ? -9.042 7.380 27.534 1.00 97.81 121 GLU A C 1
ATOM 916 O O . GLU A 1 121 ? -8.671 6.852 28.585 1.00 97.81 121 GLU A O 1
ATOM 921 N N . ILE A 1 122 ? -10.013 8.295 27.517 1.00 98.25 122 ILE A N 1
ATOM 922 C CA . ILE A 1 122 ? -10.699 8.758 28.731 1.00 98.25 122 ILE A CA 1
ATOM 923 C C . ILE A 1 122 ? -11.356 7.580 29.464 1.00 98.25 122 ILE A C 1
ATOM 925 O O . ILE A 1 122 ? -11.273 7.477 30.690 1.00 98.25 122 ILE A O 1
ATOM 929 N N . ASN A 1 123 ? -11.998 6.663 28.741 1.00 97.56 123 ASN A N 1
ATOM 930 C CA . ASN A 1 123 ? -12.600 5.469 29.333 1.00 97.56 123 ASN A CA 1
ATOM 931 C C . ASN A 1 123 ? -11.545 4.532 29.939 1.00 97.56 123 ASN A C 1
ATOM 933 O O . ASN A 1 123 ? -11.754 3.991 31.030 1.00 97.56 123 ASN A O 1
ATOM 937 N N . LEU A 1 124 ? -10.394 4.368 29.285 1.00 98.25 124 LEU A N 1
ATOM 938 C CA . LEU A 1 124 ? -9.273 3.600 29.826 1.00 98.25 124 LEU A CA 1
ATOM 939 C C . LEU A 1 124 ? -8.727 4.237 31.113 1.00 98.25 124 LEU A C 1
ATOM 941 O O . LEU A 1 124 ? -8.519 3.542 32.107 1.00 98.25 124 LEU A O 1
ATOM 945 N N . GLN A 1 125 ? -8.555 5.557 31.135 1.00 98.00 125 GLN A N 1
ATOM 946 C CA . GLN A 1 125 ? -8.123 6.296 32.324 1.00 98.00 125 GLN A CA 1
ATOM 947 C C . GLN A 1 125 ? -9.148 6.192 33.467 1.00 98.00 125 GLN A C 1
ATOM 949 O O . GLN A 1 125 ? -8.781 5.946 34.614 1.00 98.00 125 GLN A O 1
ATOM 954 N N . LYS A 1 126 ? -10.450 6.301 33.172 1.00 98.44 126 LYS A N 1
ATOM 955 C CA . LYS A 1 126 ? -11.524 6.135 34.171 1.00 98.44 126 LYS A CA 1
ATOM 956 C C . LYS A 1 126 ? -11.557 4.723 34.752 1.00 98.44 126 LYS A C 1
ATOM 958 O O . LYS A 1 126 ? -11.676 4.554 35.966 1.00 98.44 126 LYS A O 1
ATOM 963 N N . THR A 1 127 ? -11.460 3.704 33.899 1.00 98.00 127 THR A N 1
ATOM 964 C CA . THR A 1 127 ? -11.469 2.303 34.341 1.00 98.00 127 THR A CA 1
ATOM 965 C C . THR A 1 127 ? -10.223 1.962 35.150 1.00 98.00 127 THR A C 1
ATOM 967 O O . THR A 1 127 ? -10.346 1.326 36.197 1.00 98.00 127 THR A O 1
ATOM 970 N N . SER A 1 128 ? -9.039 2.422 34.739 1.00 97.00 128 SER A N 1
ATOM 971 C CA . SER A 1 128 ? -7.806 2.215 35.504 1.00 97.00 128 SER A CA 1
ATOM 972 C C . SER A 1 128 ? -7.852 2.928 36.859 1.00 97.00 128 SER A C 1
ATOM 974 O O . SER A 1 128 ? -7.579 2.295 37.880 1.00 97.00 128 SER A O 1
ATOM 976 N N . ALA A 1 129 ? -8.308 4.185 36.908 1.00 96.88 129 ALA A N 1
ATOM 977 C CA . ALA A 1 129 ? -8.501 4.929 38.152 1.00 96.88 129 ALA A CA 1
ATOM 978 C C . ALA A 1 129 ? -9.482 4.222 39.102 1.00 96.88 129 ALA A C 1
ATOM 980 O O . ALA A 1 129 ? -9.209 4.097 40.298 1.00 96.88 129 ALA A O 1
ATOM 981 N N . PHE A 1 130 ? -10.590 3.691 38.573 1.00 97.75 130 PHE A N 1
ATOM 982 C CA . PHE A 1 130 ? -11.531 2.887 39.352 1.00 97.75 130 PHE A CA 1
ATOM 983 C C . PHE A 1 130 ? -10.862 1.648 39.961 1.00 97.75 130 PHE A C 1
ATOM 985 O O . PHE A 1 130 ? -11.054 1.365 41.145 1.00 97.75 130 PHE A O 1
ATOM 992 N N . TRP A 1 131 ? -10.057 0.913 39.187 1.00 96.81 131 TRP A N 1
ATOM 993 C CA . TRP A 1 131 ? -9.348 -0.263 39.698 1.00 96.81 131 TRP A CA 1
ATOM 994 C C . TRP A 1 131 ? -8.298 0.095 40.748 1.00 96.81 131 TRP A C 1
ATOM 996 O O . TRP A 1 131 ? -8.218 -0.594 41.764 1.00 96.81 131 TRP A O 1
ATOM 1006 N N . ILE A 1 132 ? -7.559 1.189 40.556 1.00 95.12 132 ILE A N 1
ATOM 1007 C CA . ILE A 1 132 ? -6.605 1.707 41.546 1.00 95.12 132 ILE A CA 1
ATOM 1008 C C . ILE A 1 132 ? -7.332 2.040 42.856 1.00 95.12 132 ILE A C 1
ATOM 1010 O O . ILE A 1 132 ? -6.944 1.544 43.915 1.00 95.12 132 ILE A O 1
ATOM 1014 N N . ALA A 1 133 ? -8.433 2.795 42.796 1.00 94.94 133 ALA A N 1
ATOM 1015 C CA . ALA A 1 133 ? -9.229 3.141 43.976 1.00 94.94 133 ALA A CA 1
ATOM 1016 C C . ALA A 1 133 ? -9.812 1.893 44.666 1.00 94.94 133 ALA A C 1
ATOM 1018 O O . ALA A 1 133 ? -9.807 1.776 45.892 1.00 94.94 133 ALA A O 1
ATOM 1019 N N . LYS A 1 134 ? -10.274 0.915 43.879 1.00 95.06 134 LYS A N 1
ATOM 1020 C CA . LYS A 1 134 ? -10.815 -0.350 44.390 1.00 95.06 134 LYS A CA 1
ATOM 1021 C C . LYS A 1 134 ? -9.749 -1.211 45.072 1.00 95.06 134 LYS A C 1
ATOM 1023 O O . LYS A 1 134 ? -10.065 -1.864 46.066 1.00 95.06 134 LYS A O 1
ATOM 1028 N N . LEU A 1 135 ? -8.517 -1.227 44.562 1.00 92.88 135 LEU A N 1
ATOM 1029 C CA . LEU A 1 135 ? -7.387 -1.924 45.187 1.00 92.88 135 LEU A CA 1
ATOM 1030 C C . LEU A 1 135 ? -6.938 -1.231 46.476 1.00 92.88 135 LEU A C 1
ATOM 1032 O O . LEU A 1 135 ? -6.741 -1.916 47.480 1.00 92.88 135 LEU A O 1
ATOM 1036 N N . ALA A 1 136 ? -6.878 0.105 46.480 1.00 91.38 136 ALA A N 1
ATOM 1037 C CA . ALA A 1 136 ? -6.580 0.892 47.676 1.00 91.38 136 ALA A CA 1
ATOM 1038 C C . ALA A 1 136 ? -7.588 0.612 48.807 1.00 91.38 136 ALA A C 1
ATOM 1040 O O . ALA A 1 136 ? -7.192 0.316 49.932 1.00 91.38 136 ALA A O 1
ATOM 1041 N N . ASN A 1 137 ? -8.888 0.581 48.490 1.00 84.75 137 ASN A N 1
ATOM 1042 C CA . ASN A 1 137 ? -9.947 0.267 49.459 1.00 84.75 137 ASN A CA 1
ATOM 1043 C C . ASN A 1 137 ? -9.915 -1.185 49.967 1.00 84.75 137 ASN A C 1
ATOM 1045 O O . ASN A 1 137 ? -10.394 -1.462 51.063 1.00 84.75 137 ASN A O 1
ATOM 1049 N N . LYS A 1 138 ? -9.369 -2.128 49.187 1.00 84.38 138 LYS A N 1
ATOM 1050 C CA . LYS A 1 138 ? -9.221 -3.536 49.593 1.00 84.38 138 LYS A CA 1
ATOM 1051 C C . LYS A 1 138 ? -7.965 -3.803 50.431 1.00 84.38 138 LYS A C 1
ATOM 1053 O O . LYS A 1 138 ? -7.740 -4.952 50.799 1.00 84.38 138 LYS A O 1
ATOM 1058 N N . GLY A 1 139 ? -7.149 -2.785 50.719 1.00 67.06 139 GLY A N 1
ATOM 1059 C CA . GLY A 1 139 ? -5.922 -2.934 51.510 1.00 67.06 139 GLY A CA 1
ATOM 1060 C C . GLY A 1 139 ? -4.833 -3.768 50.825 1.00 67.06 139 GLY A C 1
ATOM 1061 O O . GLY A 1 139 ? -3.863 -4.158 51.470 1.00 67.06 139 GLY A O 1
ATOM 1062 N N . ILE A 1 140 ? -4.968 -4.046 49.523 1.00 57.66 140 ILE A N 1
ATOM 1063 C CA . ILE A 1 140 ? -3.935 -4.726 48.741 1.00 57.66 140 ILE A CA 1
ATOM 1064 C C . ILE A 1 140 ? -2.984 -3.635 48.255 1.00 57.66 140 ILE A C 1
ATOM 1066 O O . ILE A 1 140 ? -3.183 -3.041 47.196 1.00 57.66 140 ILE A O 1
ATOM 1070 N N . ALA A 1 141 ? -1.973 -3.332 49.067 1.00 52.34 141 ALA A N 1
ATOM 1071 C CA . ALA A 1 141 ? -0.873 -2.471 48.662 1.00 52.34 141 ALA A CA 1
ATOM 1072 C C . ALA A 1 141 ? -0.149 -3.126 47.474 1.00 52.34 141 ALA A C 1
ATOM 1074 O O . ALA A 1 141 ? 0.541 -4.134 47.624 1.00 52.34 141 ALA A O 1
ATOM 1075 N N . ALA A 1 142 ? -0.350 -2.580 46.274 1.00 54.00 142 ALA A N 1
ATOM 1076 C CA . ALA A 1 142 ? 0.390 -2.981 45.089 1.00 54.00 142 ALA A CA 1
ATOM 1077 C C . ALA A 1 142 ? 1.860 -2.569 45.255 1.00 54.00 142 ALA A C 1
ATOM 1079 O O . ALA A 1 142 ? 2.173 -1.387 45.390 1.00 54.00 142 ALA A O 1
ATOM 1080 N N . ALA A 1 143 ? 2.760 -3.552 45.259 1.00 45.44 143 ALA A N 1
ATOM 1081 C CA . ALA A 1 143 ? 4.195 -3.315 45.200 1.00 45.44 143 ALA A CA 1
ATOM 1082 C C . ALA A 1 143 ? 4.569 -2.675 43.845 1.00 45.44 143 ALA A C 1
ATOM 1084 O O . AL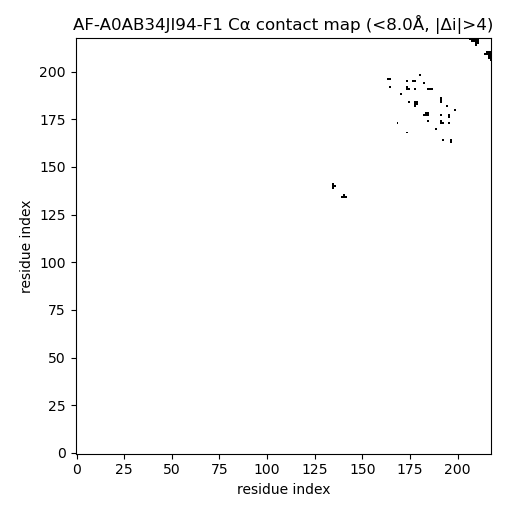A A 1 143 ? 4.089 -3.143 42.807 1.00 45.44 143 ALA A O 1
ATOM 1085 N N . PRO A 1 144 ? 5.431 -1.642 43.807 1.00 51.53 144 PRO A N 1
ATOM 1086 C CA . PRO A 1 144 ? 5.910 -1.077 42.555 1.00 51.53 144 PRO A CA 1
ATOM 1087 C C . PRO A 1 144 ? 6.969 -2.012 41.958 1.00 51.53 144 PRO A C 1
ATOM 1089 O O . PRO A 1 144 ? 8.083 -2.112 42.470 1.00 51.53 144 PRO A O 1
ATOM 1092 N N . SER A 1 145 ? 6.631 -2.716 40.877 1.00 45.56 145 SER A N 1
ATOM 1093 C CA . SER A 1 145 ? 7.613 -3.443 40.068 1.00 45.56 145 SER A CA 1
ATOM 1094 C C . SER A 1 145 ? 7.989 -2.594 38.857 1.00 45.56 145 SER A C 1
ATOM 1096 O O . SER A 1 145 ? 7.164 -2.309 37.991 1.00 45.56 145 SER A O 1
ATOM 1098 N N . ALA A 1 146 ? 9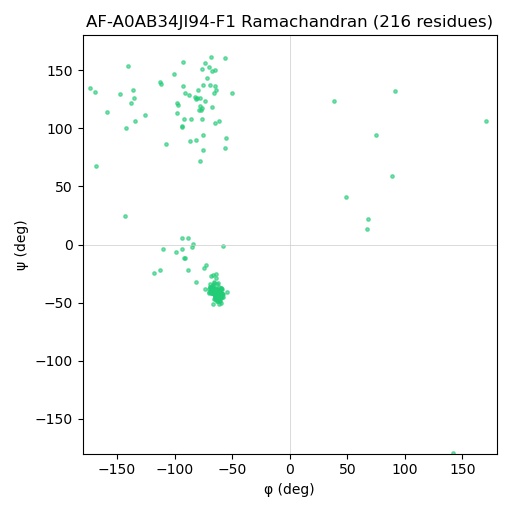.242 -2.150 38.848 1.00 44.16 146 ALA A N 1
ATOM 1099 C CA . ALA A 1 146 ? 9.882 -1.439 37.756 1.00 44.16 146 ALA A CA 1
ATOM 1100 C C . ALA A 1 146 ? 10.335 -2.409 36.650 1.00 44.16 146 ALA A C 1
ATOM 1102 O O . ALA A 1 146 ? 11.010 -3.387 36.957 1.00 44.16 146 ALA A O 1
ATOM 1103 N N . ALA A 1 147 ? 10.046 -2.089 35.381 1.00 40.91 147 ALA A N 1
ATOM 1104 C CA . ALA A 1 147 ? 10.954 -2.272 34.236 1.00 40.91 147 ALA A CA 1
ATOM 1105 C C . ALA A 1 147 ? 10.360 -1.649 32.946 1.00 40.91 147 ALA A C 1
ATOM 1107 O O . ALA A 1 147 ? 9.187 -1.882 32.646 1.00 40.91 147 ALA A O 1
ATOM 1108 N N . PRO A 1 148 ? 11.151 -0.900 32.150 1.00 50.41 148 PRO A N 1
ATOM 1109 C CA . PRO A 1 148 ? 10.737 -0.383 30.849 1.00 50.41 148 PRO A CA 1
ATOM 1110 C C . PRO A 1 148 ? 10.881 -1.481 29.786 1.00 50.41 148 PRO A C 1
ATOM 1112 O O . PRO A 1 148 ? 11.959 -2.047 29.608 1.00 50.41 148 PRO A O 1
ATOM 1115 N N . SER A 1 149 ? 9.804 -1.781 29.062 1.00 47.28 149 SER A N 1
ATOM 1116 C CA . SER A 1 149 ? 9.834 -2.655 27.883 1.00 47.28 149 SER A CA 1
ATOM 1117 C C . SER A 1 149 ? 9.532 -1.845 26.618 1.00 47.28 149 SER A C 1
ATOM 1119 O O . SER A 1 149 ? 8.739 -0.910 26.624 1.00 47.28 149 SER A O 1
ATOM 1121 N N . GLN A 1 150 ? 10.281 -2.179 25.569 1.00 50.25 150 GLN A N 1
ATOM 1122 C CA . GLN A 1 150 ? 10.464 -1.488 24.290 1.00 50.25 150 GLN A CA 1
ATOM 1123 C C . GLN A 1 150 ? 9.174 -1.195 23.488 1.00 50.25 150 GLN A C 1
ATOM 1125 O O . GLN A 1 150 ? 8.164 -1.874 23.677 1.00 50.25 150 GLN A O 1
ATOM 1130 N N . PRO A 1 151 ? 9.214 -0.236 22.534 1.00 52.50 151 PRO A N 1
ATOM 1131 C CA . PRO A 1 151 ? 8.061 0.130 21.717 1.00 52.50 151 PRO A CA 1
ATOM 1132 C C . PRO A 1 151 ? 7.751 -0.947 20.665 1.00 52.50 151 PRO A C 1
ATOM 1134 O O . PRO A 1 151 ? 8.587 -1.292 19.830 1.00 52.50 151 PRO A O 1
ATOM 1137 N N . ARG A 1 152 ? 6.517 -1.456 20.690 1.00 53.31 152 ARG A N 1
ATOM 1138 C CA . ARG A 1 152 ? 5.923 -2.304 19.645 1.00 53.31 152 ARG A CA 1
ATOM 1139 C C . ARG A 1 152 ? 5.155 -1.395 18.658 1.00 53.31 152 ARG A C 1
ATOM 1141 O O . ARG A 1 152 ? 4.461 -0.494 19.129 1.00 53.31 152 ARG A O 1
ATOM 1148 N N . PRO A 1 153 ? 5.261 -1.581 17.327 1.00 59.66 153 PRO A N 1
ATOM 1149 C CA . PRO A 1 153 ? 4.568 -0.731 16.353 1.00 59.66 153 PRO A CA 1
ATOM 1150 C C . PRO A 1 153 ? 3.036 -0.913 16.411 1.00 59.66 153 PRO A C 1
ATOM 1152 O O . PRO A 1 153 ? 2.565 -2.011 16.731 1.00 59.66 153 PRO A O 1
ATOM 1155 N N . PRO A 1 154 ? 2.246 0.136 16.102 1.00 60.53 154 PRO A N 1
ATOM 1156 C CA . PRO A 1 154 ? 0.793 0.110 16.220 1.00 60.53 154 PRO A CA 1
ATOM 1157 C C . PRO A 1 154 ? 0.175 -0.688 15.067 1.00 60.53 154 PRO A C 1
ATOM 1159 O O . PRO A 1 154 ? 0.294 -0.314 13.903 1.00 60.53 154 PRO A O 1
ATOM 1162 N N . THR A 1 155 ? -0.504 -1.789 15.388 1.00 47.78 155 THR A N 1
ATOM 1163 C CA . THR A 1 155 ? -1.390 -2.481 14.442 1.00 47.78 155 THR A CA 1
ATOM 1164 C C . THR A 1 155 ? -2.820 -2.034 14.703 1.00 47.78 155 THR A C 1
ATOM 1166 O O . THR A 1 155 ? -3.328 -2.136 15.819 1.00 47.78 155 THR A O 1
ATOM 1169 N N . ALA A 1 156 ? -3.421 -1.481 13.658 1.00 44.03 156 ALA A N 1
ATOM 1170 C CA . ALA A 1 156 ? -4.791 -1.018 13.591 1.00 44.03 156 ALA A CA 1
ATOM 1171 C C . ALA A 1 156 ? -5.811 -2.162 13.730 1.00 44.03 156 ALA A C 1
ATOM 1173 O O . ALA A 1 156 ? -5.580 -3.265 13.245 1.00 44.03 156 ALA A O 1
ATOM 1174 N N . GLY A 1 157 ? -6.979 -1.829 14.288 1.00 35.59 157 GLY A N 1
ATOM 1175 C CA . GLY A 1 157 ? -8.252 -2.491 13.988 1.00 35.59 157 GLY A CA 1
ATOM 1176 C C . GLY A 1 157 ? -8.639 -3.685 14.877 1.00 35.59 157 GLY A C 1
ATOM 1177 O O . GLY A 1 157 ? -7.840 -4.600 15.070 1.00 35.59 157 GLY A O 1
ATOM 1178 N N . PRO A 1 158 ? -9.885 -3.729 15.394 1.00 44.72 158 PRO A N 1
ATOM 1179 C CA . PRO A 1 158 ? -10.393 -4.856 16.158 1.00 44.72 158 PRO A CA 1
ATOM 1180 C C . PRO A 1 158 ? -10.869 -5.944 15.190 1.00 44.72 158 PRO A C 1
ATOM 1182 O O . PRO A 1 158 ? -12.031 -5.979 14.799 1.00 44.72 158 PRO A O 1
ATOM 1185 N N . VAL A 1 159 ? -9.984 -6.862 14.809 1.00 45.78 159 VAL A N 1
ATOM 1186 C CA . VAL A 1 159 ? -10.438 -8.190 14.381 1.00 45.78 159 VAL A CA 1
ATOM 1187 C C . VAL A 1 159 ? -10.753 -8.971 15.646 1.00 45.78 159 VAL A C 1
ATOM 1189 O O . VAL A 1 159 ? -9.891 -9.192 16.497 1.00 45.78 159 VAL A O 1
ATOM 1192 N N . THR A 1 160 ? -12.026 -9.320 15.793 1.00 45.06 160 THR A N 1
ATOM 1193 C CA . THR A 1 160 ? -12.575 -10.228 16.795 1.00 45.06 160 THR A CA 1
ATOM 1194 C C . THR A 1 160 ? -11.864 -11.574 16.706 1.00 45.06 160 THR A C 1
ATOM 1196 O O . THR A 1 160 ? -12.334 -12.519 16.080 1.00 45.06 160 THR A O 1
ATOM 1199 N N . ASN A 1 161 ? -10.703 -11.656 17.349 1.00 39.31 161 ASN A N 1
ATOM 1200 C CA . ASN A 1 161 ? -9.910 -12.866 17.461 1.00 39.31 161 ASN A CA 1
ATOM 1201 C C . ASN A 1 161 ? -10.555 -13.752 18.535 1.00 39.31 161 ASN A C 1
ATOM 1203 O O . ASN A 1 161 ? -10.122 -13.841 19.688 1.00 39.31 161 ASN A O 1
ATOM 1207 N N . VAL A 1 162 ? -11.711 -14.313 18.180 1.00 46.59 162 VAL A N 1
ATOM 1208 C CA . VAL A 1 162 ? -12.306 -15.421 18.910 1.00 46.59 162 VAL A CA 1
ATOM 1209 C C . VAL A 1 162 ? -11.320 -16.563 18.720 1.00 46.59 162 VAL A C 1
ATOM 1211 O O . VAL A 1 162 ? -11.278 -17.134 17.640 1.00 46.59 162 VAL A O 1
ATOM 1214 N N . LYS A 1 163 ? -10.529 -16.888 19.750 1.00 56.81 163 LYS A N 1
ATOM 1215 C CA . LYS A 1 163 ? -9.808 -18.167 19.826 1.00 56.81 163 LYS A CA 1
ATOM 1216 C C . LYS A 1 163 ? -10.843 -19.279 19.673 1.00 56.81 163 LYS A C 1
ATOM 1218 O O . LYS A 1 163 ? -11.497 -19.670 20.642 1.00 56.81 163 LYS A O 1
ATOM 1223 N N . ILE A 1 164 ? -11.071 -19.719 18.440 1.00 56.34 164 ILE A N 1
ATOM 1224 C CA . ILE A 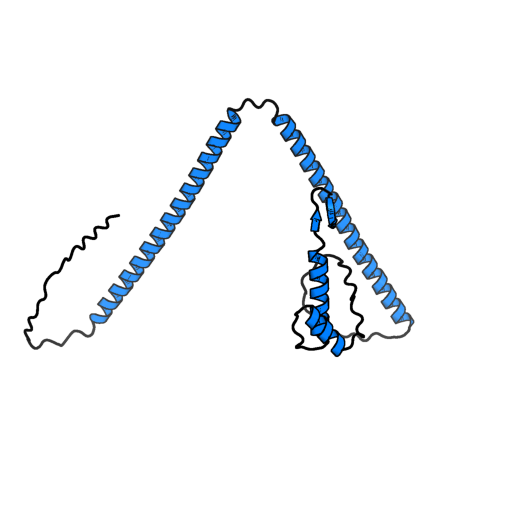1 164 ? -12.147 -20.655 18.084 1.00 56.34 164 ILE A CA 1
ATOM 1225 C C . ILE A 1 164 ? -11.784 -22.071 18.538 1.00 56.34 164 ILE A C 1
ATOM 1227 O O . ILE A 1 164 ? -12.663 -22.911 18.745 1.00 56.34 164 ILE A O 1
ATOM 1231 N N . LEU A 1 16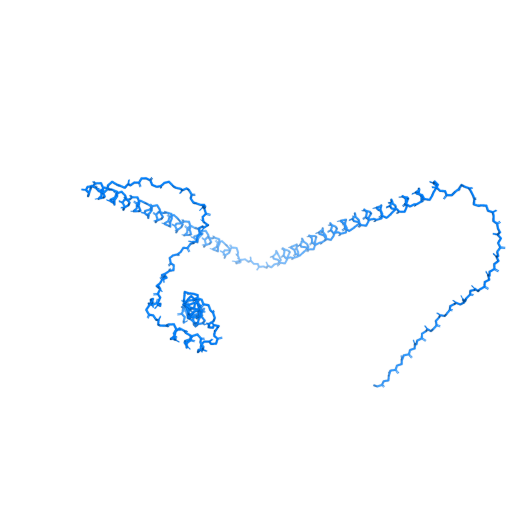5 ? -10.501 -22.333 18.775 1.00 60.38 165 LEU A N 1
ATOM 1232 C CA . LEU A 1 165 ? -10.032 -23.597 19.312 1.00 60.38 165 LEU A CA 1
ATOM 1233 C C . LEU A 1 165 ? -9.913 -23.496 20.835 1.00 60.38 165 LEU A C 1
ATOM 1235 O O . LEU A 1 165 ? -8.958 -22.954 21.388 1.00 60.38 165 LEU A O 1
ATOM 1239 N N . LYS A 1 166 ? -10.914 -24.053 21.526 1.00 60.91 166 LYS A N 1
ATOM 1240 C CA . LYS A 1 166 ? -10.840 -24.353 22.960 1.00 60.91 166 LYS A CA 1
ATOM 1241 C C . LYS A 1 166 ? -9.546 -25.133 23.220 1.00 60.91 166 LYS A C 1
ATOM 1243 O O . LYS A 1 166 ? -9.278 -26.129 22.551 1.00 60.91 166 LYS A O 1
ATOM 1248 N N . SER A 1 167 ? -8.768 -24.711 24.210 1.00 65.00 167 SER A N 1
ATOM 1249 C CA . SER A 1 167 ? -7.474 -25.285 24.626 1.00 65.00 167 SER A CA 1
ATOM 1250 C C . SER A 1 167 ? -7.500 -26.777 25.025 1.00 65.00 167 SER A C 1
ATOM 1252 O O . SER A 1 167 ? -6.454 -27.366 25.319 1.00 65.00 167 SER A O 1
ATOM 1254 N N . ASP A 1 168 ? -8.674 -27.404 24.979 1.00 73.44 168 ASP A N 1
ATOM 1255 C CA . ASP A 1 168 ? -8.962 -28.736 25.507 1.00 73.44 168 ASP A CA 1
ATOM 1256 C C . ASP A 1 168 ? -8.824 -29.851 24.456 1.00 73.44 168 ASP A C 1
ATOM 1258 O O . ASP A 1 168 ? -8.929 -31.029 24.792 1.00 73.44 168 ASP A O 1
ATOM 1262 N N . ILE A 1 169 ? -8.542 -29.519 23.189 1.00 83.31 169 ILE A N 1
ATOM 1263 C CA . ILE A 1 169 ? -8.344 -30.526 22.134 1.00 83.31 169 ILE A CA 1
ATOM 1264 C C . ILE A 1 169 ? -7.110 -31.383 22.458 1.00 83.31 169 ILE A C 1
ATOM 1266 O O . ILE A 1 169 ? -6.038 -30.877 22.824 1.00 83.31 169 ILE A O 1
ATOM 1270 N N . SER A 1 170 ? -7.262 -32.702 22.339 1.00 90.31 170 SER A N 1
ATOM 1271 C CA . SER A 1 170 ? -6.185 -33.665 22.574 1.00 90.31 170 SER A CA 1
ATOM 1272 C C . SER A 1 170 ? -5.117 -33.601 21.473 1.00 90.31 170 SER A C 1
ATOM 1274 O O . SER A 1 170 ? -5.379 -33.233 20.329 1.00 90.31 170 SER A O 1
ATOM 1276 N N . LEU A 1 171 ? -3.873 -33.960 21.802 1.00 92.50 171 LEU A N 1
ATOM 1277 C CA . LEU A 1 171 ? -2.761 -33.871 20.847 1.00 92.50 171 LEU A CA 1
ATOM 1278 C C . LEU A 1 171 ? -2.927 -34.847 19.668 1.00 92.50 171 LEU A C 1
ATOM 1280 O O . LEU A 1 171 ? -2.553 -34.532 18.540 1.00 92.50 171 LEU A O 1
ATOM 1284 N N . THR A 1 172 ? -3.522 -36.013 19.916 1.00 93.06 172 THR A N 1
ATOM 1285 C CA . THR A 1 172 ? -3.868 -36.999 18.882 1.00 93.06 172 THR A CA 1
ATOM 1286 C C . THR A 1 172 ? -4.896 -36.447 17.898 1.00 93.06 172 THR A C 1
ATOM 1288 O O . THR A 1 172 ? -4.717 -36.597 16.692 1.00 93.06 172 THR A O 1
ATOM 1291 N N . GLU A 1 173 ? -5.918 -35.748 18.393 1.00 92.81 173 GLU A N 1
ATOM 1292 C CA . GLU A 1 173 ? -6.944 -35.114 17.562 1.00 92.81 173 GLU A CA 1
ATOM 1293 C C . GLU A 1 173 ? -6.397 -33.921 16.760 1.00 92.81 173 GLU A C 1
ATOM 1295 O O . GLU A 1 173 ? -6.747 -33.745 15.596 1.00 92.81 173 GLU A O 1
ATOM 1300 N N . LEU A 1 174 ? -5.482 -33.129 17.331 1.00 93.44 174 LEU A N 1
ATOM 1301 C CA . LEU A 1 174 ? -4.800 -32.065 16.580 1.00 93.44 174 LEU A CA 1
ATOM 1302 C C . LEU A 1 174 ? -4.027 -32.633 15.389 1.00 93.44 174 LEU A C 1
ATOM 1304 O O . LEU A 1 174 ? -4.115 -32.109 14.281 1.00 93.44 174 LEU A O 1
ATOM 1308 N N . ARG A 1 175 ? -3.293 -33.729 15.602 1.00 94.69 175 ARG A N 1
ATOM 1309 C CA . ARG A 1 175 ? -2.525 -34.375 14.533 1.00 94.69 175 ARG A CA 1
ATOM 1310 C C . ARG A 1 175 ? -3.427 -34.982 13.463 1.00 94.69 175 ARG A C 1
ATOM 1312 O O . ARG A 1 175 ? -3.114 -34.831 12.287 1.00 94.69 175 ARG A O 1
ATOM 1319 N N . SER A 1 176 ? -4.536 -35.626 13.834 1.00 95.94 176 SER A N 1
ATOM 1320 C CA . SER A 1 176 ? -5.473 -36.180 12.846 1.00 95.94 176 SER A CA 1
ATOM 1321 C C . SER A 1 176 ? -6.136 -35.083 12.009 1.00 95.94 176 SER A C 1
ATOM 1323 O O . SER A 1 176 ? -6.216 -35.216 10.788 1.00 95.94 176 SER A O 1
ATOM 1325 N N . ARG A 1 177 ? -6.532 -33.964 12.632 1.00 93.69 177 ARG A N 1
ATOM 1326 C CA . ARG A 1 177 ? -7.071 -32.801 11.913 1.00 93.69 177 ARG A CA 1
ATOM 1327 C C . ARG A 1 177 ? -6.029 -32.194 10.978 1.00 93.69 177 ARG A C 1
ATOM 1329 O O . ARG A 1 177 ? -6.317 -32.017 9.801 1.00 93.69 177 ARG A O 1
ATOM 1336 N N . LEU A 1 178 ? -4.805 -31.950 11.444 1.00 95.00 178 LEU A N 1
ATOM 1337 C CA . LEU A 1 178 ? -3.734 -31.428 10.585 1.00 95.00 178 LEU A CA 1
ATOM 1338 C C . LEU A 1 178 ? -3.441 -32.353 9.395 1.00 95.00 178 LEU A C 1
ATOM 1340 O O . LEU A 1 178 ? -3.269 -31.858 8.286 1.00 95.00 178 LEU A O 1
ATOM 1344 N N . LEU A 1 179 ? -3.475 -33.677 9.590 1.00 96.25 179 LEU A N 1
ATOM 1345 C CA . LEU A 1 179 ? -3.345 -34.641 8.491 1.00 96.25 179 LEU A CA 1
ATOM 1346 C C . LEU A 1 179 ? -4.478 -34.523 7.467 1.00 96.25 179 LEU A C 1
ATOM 1348 O O . LEU A 1 179 ? -4.199 -34.597 6.274 1.00 96.25 179 LEU A O 1
ATOM 1352 N N . SER A 1 180 ? -5.727 -34.291 7.892 1.00 94.50 180 SER A N 1
ATOM 1353 C CA . SER A 1 180 ? -6.834 -34.072 6.944 1.00 94.50 180 SER A CA 1
ATOM 1354 C C . SER A 1 180 ? -6.668 -32.807 6.098 1.00 94.50 180 SER A C 1
ATOM 1356 O O . SER A 1 180 ? -7.091 -32.795 4.947 1.00 94.50 180 SER A O 1
ATOM 1358 N N . TYR A 1 181 ? -5.988 -31.786 6.628 1.00 93.19 181 TYR A N 1
ATOM 1359 C CA . TYR A 1 181 ? -5.616 -30.578 5.883 1.00 93.19 181 TYR A CA 1
ATOM 1360 C C . TYR A 1 181 ? -4.300 -30.731 5.097 1.00 93.19 181 TYR A C 1
ATOM 1362 O O . TYR A 1 181 ? -3.877 -29.793 4.427 1.00 93.19 181 TYR A O 1
ATOM 1370 N N . GLY A 1 182 ? -3.615 -31.878 5.182 1.00 95.06 182 GLY A N 1
ATOM 1371 C CA . GLY A 1 182 ? -2.305 -32.081 4.553 1.00 95.06 182 GLY A CA 1
ATOM 1372 C C . GLY A 1 182 ? -1.172 -31.251 5.174 1.00 95.06 182 GLY A C 1
ATOM 1373 O O . GLY A 1 182 ? -0.163 -30.995 4.520 1.00 95.06 182 GLY A O 1
ATOM 1374 N N . LEU A 1 183 ? -1.328 -30.809 6.426 1.00 95.25 183 LEU A N 1
ATOM 1375 C CA . LEU A 1 183 ? -0.373 -29.960 7.142 1.00 95.25 183 LEU A CA 1
ATOM 1376 C C . LEU A 1 183 ? 0.618 -30.788 7.974 1.00 95.25 183 LEU A C 1
ATOM 1378 O O . LEU A 1 183 ? 0.343 -31.912 8.395 1.00 95.25 183 LEU A O 1
ATOM 1382 N N . SER A 1 184 ? 1.780 -30.199 8.269 1.00 94.94 184 SER A N 1
ATOM 1383 C CA . SER A 1 184 ? 2.806 -30.841 9.099 1.00 94.94 184 SER A CA 1
ATOM 1384 C C . SER A 1 184 ? 2.342 -31.047 10.547 1.00 94.94 184 SER A C 1
ATOM 1386 O O . SER A 1 184 ? 1.920 -30.102 11.219 1.00 94.94 184 SER A O 1
ATOM 1388 N N . THR A 1 185 ? 2.507 -32.272 11.056 1.00 95.25 185 THR A N 1
ATOM 1389 C CA . THR A 1 185 ? 2.172 -32.689 12.432 1.00 95.25 185 THR A CA 1
ATOM 1390 C C . THR A 1 185 ? 3.338 -32.595 13.422 1.00 95.25 185 THR A C 1
ATOM 1392 O O . THR A 1 185 ? 3.229 -33.069 14.559 1.00 95.25 185 THR A O 1
ATOM 1395 N N . ILE A 1 186 ? 4.476 -32.046 12.993 1.00 93.25 186 ILE A N 1
ATOM 1396 C CA . ILE A 1 186 ? 5.697 -31.936 13.800 1.00 93.25 186 ILE A CA 1
ATOM 1397 C C . ILE A 1 186 ? 5.678 -30.595 14.543 1.00 93.25 186 ILE A C 1
ATOM 1399 O O . ILE A 1 186 ? 5.437 -29.558 13.926 1.00 93.25 186 ILE A O 1
ATOM 1403 N N . GLY A 1 187 ? 5.918 -30.606 15.854 1.00 92.62 187 GLY A N 1
ATOM 1404 C CA . GLY A 1 187 ? 5.974 -29.390 16.671 1.00 92.62 187 GLY A CA 1
ATOM 1405 C C . GLY A 1 187 ? 5.352 -29.541 18.057 1.00 92.62 187 GLY A C 1
ATOM 1406 O O . GLY A 1 187 ? 4.871 -30.617 18.437 1.00 92.62 187 GLY A O 1
ATOM 1407 N N . LEU A 1 188 ? 5.376 -28.440 18.807 1.00 94.31 188 LEU A N 1
ATOM 1408 C CA . LEU A 1 188 ? 4.736 -28.310 20.121 1.00 94.31 188 LEU A CA 1
ATOM 1409 C C . LEU A 1 188 ? 3.208 -28.201 19.977 1.00 94.31 188 LEU A C 1
ATOM 1411 O O . LEU A 1 188 ? 2.706 -27.763 18.946 1.00 94.31 188 LEU A O 1
ATOM 1415 N N . LYS A 1 189 ? 2.444 -28.550 21.026 1.00 91.94 189 LYS A N 1
ATOM 1416 C CA . LYS A 1 189 ? 0.965 -28.498 20.989 1.00 91.94 189 LYS A CA 1
ATOM 1417 C C . LYS A 1 189 ? 0.441 -27.115 20.571 1.00 91.94 189 LYS A C 1
ATOM 1419 O O . LYS A 1 189 ? -0.497 -27.055 19.789 1.00 91.94 189 LYS A O 1
ATOM 1424 N N . ALA A 1 190 ? 1.059 -26.041 21.065 1.00 90.25 190 ALA A N 1
ATOM 1425 C CA . ALA A 1 190 ? 0.699 -24.669 20.707 1.00 90.25 190 ALA A CA 1
ATOM 1426 C C . ALA A 1 190 ? 0.884 -24.401 19.205 1.00 90.25 190 ALA A C 1
ATOM 1428 O O . ALA A 1 190 ? -0.053 -23.981 18.547 1.00 90.25 190 ALA A O 1
ATOM 1429 N N . GLU A 1 191 ? 2.030 -24.779 18.633 1.00 93.31 191 GLU A N 1
ATOM 1430 C CA . GLU A 1 191 ? 2.303 -24.595 17.200 1.00 93.31 191 GLU A CA 1
ATOM 1431 C C . GLU A 1 191 ? 1.341 -25.385 16.302 1.00 93.31 191 GLU A C 1
ATOM 1433 O O . GLU A 1 191 ? 1.008 -24.944 15.203 1.00 93.31 191 GLU A O 1
ATOM 1438 N N . LEU A 1 192 ? 0.909 -26.571 16.749 1.00 94.00 192 LEU A N 1
ATOM 1439 C CA . LEU A 1 192 ? -0.082 -27.378 16.032 1.00 94.00 192 LEU A CA 1
ATOM 1440 C C . LEU A 1 192 ? -1.471 -26.726 16.062 1.00 94.00 192 LEU A C 1
ATOM 1442 O O . LEU A 1 192 ? -2.198 -26.814 15.075 1.00 94.00 192 LEU A O 1
ATOM 1446 N N . ILE A 1 193 ? -1.830 -26.085 17.178 1.00 92.12 193 ILE A N 1
ATOM 1447 C CA . ILE A 1 193 ? -3.072 -25.313 17.299 1.00 92.12 193 ILE A CA 1
ATOM 1448 C C . ILE A 1 193 ? -3.006 -24.096 16.377 1.00 92.12 193 ILE A C 1
ATOM 1450 O O . ILE A 1 193 ? -3.899 -23.943 15.551 1.00 92.12 193 ILE A O 1
ATOM 1454 N N . ASP A 1 194 ? -1.930 -23.311 16.447 1.00 92.44 194 ASP A N 1
ATOM 1455 C CA . ASP A 1 194 ? -1.756 -22.103 15.633 1.00 92.44 194 ASP A CA 1
ATOM 1456 C C . ASP A 1 194 ? -1.803 -22.427 14.130 1.00 92.44 194 ASP A C 1
ATOM 1458 O O . ASP A 1 194 ? -2.472 -21.744 13.356 1.00 92.44 194 ASP A O 1
ATOM 1462 N N . ARG A 1 195 ? -1.151 -23.519 13.699 1.00 93.88 195 ARG A N 1
ATOM 1463 C CA . ARG A 1 195 ? -1.225 -23.984 12.301 1.00 93.88 195 ARG A CA 1
ATOM 1464 C C . ARG A 1 195 ? -2.637 -24.361 11.877 1.00 93.88 195 ARG A C 1
ATOM 1466 O O . ARG A 1 195 ? -3.023 -24.066 10.749 1.00 93.88 195 ARG A O 1
ATOM 1473 N N . LEU A 1 196 ? -3.378 -25.046 12.745 1.00 93.00 196 LEU A N 1
ATOM 1474 C CA . LEU A 1 196 ? -4.749 -25.448 12.451 1.00 93.00 196 LEU A CA 1
ATOM 1475 C C . LEU A 1 196 ? -5.674 -24.226 12.381 1.00 93.00 196 LEU A C 1
ATOM 1477 O O . LEU A 1 196 ? -6.502 -24.148 11.479 1.00 93.00 196 LEU A O 1
ATOM 1481 N N . GLU A 1 197 ? -5.509 -23.273 13.297 1.00 91.94 197 GLU A N 1
ATOM 1482 C CA . GLU A 1 197 ? -6.261 -22.016 13.323 1.00 91.94 197 GLU A CA 1
ATOM 1483 C C . GLU A 1 197 ? -6.012 -21.205 12.049 1.00 91.94 197 GLU A C 1
ATOM 1485 O O . GLU A 1 197 ? -6.960 -20.896 11.329 1.00 91.94 197 GLU A O 1
ATOM 1490 N N . HIS A 1 198 ? -4.745 -20.993 11.689 1.00 91.62 198 HIS A N 1
ATOM 1491 C CA . HIS A 1 198 ? -4.379 -20.281 10.467 1.00 91.62 198 HIS A CA 1
ATOM 1492 C C . HIS A 1 198 ? -4.921 -20.968 9.204 1.00 91.62 198 HIS A C 1
ATOM 1494 O O . HIS A 1 198 ? -5.357 -20.300 8.268 1.00 91.62 198 HIS A O 1
ATOM 1500 N N . ALA A 1 199 ? -4.905 -22.303 9.142 1.00 91.50 199 ALA A N 1
ATOM 1501 C CA . ALA A 1 199 ? -5.469 -23.032 8.007 1.00 91.50 199 ALA A CA 1
ATOM 1502 C C . ALA A 1 199 ? -6.991 -22.843 7.901 1.00 91.50 199 ALA A C 1
ATOM 1504 O O . ALA A 1 199 ? -7.503 -22.570 6.818 1.00 91.50 199 ALA A O 1
ATOM 1505 N N . MET A 1 200 ? -7.706 -22.913 9.029 1.00 89.38 200 MET A N 1
ATOM 1506 C CA . MET A 1 200 ? -9.152 -22.682 9.067 1.00 89.38 200 MET A CA 1
ATOM 1507 C C . MET A 1 200 ? -9.523 -21.240 8.702 1.00 89.38 200 MET A C 1
ATOM 1509 O O . MET A 1 200 ? -10.523 -21.018 8.020 1.00 89.38 200 MET A O 1
ATOM 1513 N N . GLU A 1 201 ? -8.745 -20.257 9.151 1.00 88.31 201 GLU A N 1
ATOM 1514 C CA . GLU A 1 201 ? -8.928 -18.852 8.774 1.00 88.31 201 GLU A CA 1
ATOM 1515 C C . GLU A 1 201 ? -8.673 -18.632 7.287 1.00 88.31 201 GLU A C 1
ATOM 1517 O O . GLU A 1 201 ? -9.491 -18.010 6.610 1.00 88.31 201 GLU A O 1
ATOM 1522 N N . HIS A 1 202 ? -7.585 -19.191 6.761 1.00 87.00 202 HIS A N 1
ATOM 1523 C CA . HIS A 1 202 ? -7.264 -19.109 5.344 1.00 87.00 202 HIS A CA 1
ATOM 1524 C C . HIS A 1 202 ? -8.376 -19.717 4.476 1.00 87.00 202 HIS A C 1
ATOM 1526 O O . HIS A 1 202 ? -8.779 -19.112 3.484 1.00 87.00 202 HIS A O 1
ATOM 1532 N N . ASP A 1 203 ? -8.924 -20.869 4.867 1.00 85.19 203 ASP A N 1
ATOM 1533 C CA . ASP A 1 203 ? -10.040 -21.484 4.148 1.00 85.19 203 ASP A CA 1
ATOM 1534 C C . ASP A 1 203 ? -11.304 -20.621 4.204 1.00 85.19 203 ASP A C 1
ATOM 1536 O O . ASP A 1 203 ? -11.962 -20.447 3.182 1.00 85.19 203 ASP A O 1
ATOM 1540 N N . ARG A 1 204 ? -11.622 -20.004 5.349 1.00 81.12 204 ARG A N 1
ATOM 1541 C CA . ARG A 1 204 ? -12.751 -19.058 5.446 1.00 81.12 204 ARG A CA 1
ATOM 1542 C C . ARG A 1 204 ? -12.569 -17.856 4.527 1.00 81.12 204 ARG A C 1
ATOM 1544 O O . ARG A 1 204 ? -13.499 -17.479 3.822 1.00 81.12 204 ARG A O 1
ATOM 1551 N N . LEU A 1 205 ? -11.373 -17.273 4.514 1.00 81.62 205 LEU A N 1
ATOM 1552 C CA . LEU A 1 205 ? -11.057 -16.129 3.662 1.00 81.62 205 LEU A CA 1
ATOM 1553 C C . LEU A 1 205 ? -11.089 -16.492 2.177 1.00 81.62 205 LEU A C 1
ATOM 1555 O O . LEU A 1 205 ? -11.480 -15.665 1.364 1.00 81.62 205 LEU A O 1
ATOM 1559 N N . LYS A 1 206 ? -10.727 -17.728 1.820 1.00 79.38 206 LYS A N 1
ATOM 1560 C CA . LYS A 1 206 ? -10.784 -18.210 0.437 1.00 79.38 206 LYS A CA 1
ATOM 1561 C C . LYS A 1 206 ? -12.206 -18.217 -0.129 1.00 79.38 206 LYS A C 1
ATOM 1563 O O . LYS A 1 206 ? -12.367 -18.022 -1.331 1.00 79.38 206 LYS A O 1
ATOM 1568 N N . PHE A 1 207 ? -13.210 -18.473 0.709 1.00 68.81 207 PHE A N 1
ATOM 1569 C CA . PHE A 1 207 ? -14.610 -18.463 0.282 1.00 68.81 207 PHE A CA 1
ATOM 1570 C C . PHE A 1 207 ? -15.255 -17.082 0.375 1.00 68.81 207 PHE A C 1
ATOM 1572 O O . PHE A 1 207 ? -16.183 -16.839 -0.382 1.00 68.81 207 PHE A O 1
ATOM 1579 N N . ASN A 1 208 ? -14.717 -16.180 1.202 1.00 75.62 208 ASN A N 1
ATOM 1580 C CA . ASN A 1 208 ? -15.149 -14.788 1.247 1.00 75.62 208 ASN A C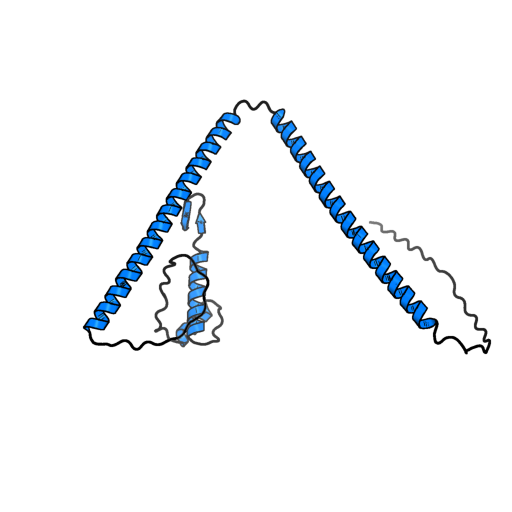A 1
ATOM 1581 C C . ASN A 1 208 ? -14.596 -14.025 0.040 1.00 75.62 208 ASN A C 1
ATOM 1583 O O . ASN A 1 208 ? -13.478 -13.502 0.069 1.00 75.62 208 ASN A O 1
ATOM 1587 N N . SER A 1 209 ? -15.392 -13.930 -1.018 1.00 76.69 209 SER A N 1
ATOM 1588 C CA . SER A 1 209 ? -15.061 -13.096 -2.176 1.00 76.69 209 SER A CA 1
ATOM 1589 C C . SER A 1 209 ? -16.023 -11.917 -2.266 1.00 76.69 209 SER A C 1
ATOM 1591 O O . SER A 1 209 ? -17.218 -12.040 -2.009 1.00 76.69 209 SER A O 1
ATOM 1593 N N . TRP A 1 210 ? -15.487 -10.739 -2.581 1.00 74.69 210 TRP A N 1
ATOM 1594 C CA . TRP A 1 210 ? -16.299 -9.550 -2.811 1.00 74.69 210 TRP A CA 1
ATOM 1595 C C . TRP A 1 210 ? -16.940 -9.636 -4.196 1.00 74.69 210 TRP A C 1
ATOM 1597 O O . TRP A 1 210 ? -16.228 -9.615 -5.206 1.00 74.69 210 TRP A O 1
ATOM 1607 N N . ASP A 1 211 ? -18.269 -9.712 -4.255 1.00 78.06 211 ASP A N 1
ATOM 1608 C CA . ASP A 1 211 ? -18.998 -9.613 -5.516 1.00 78.06 211 ASP A CA 1
ATOM 1609 C C . ASP A 1 211 ? -19.251 -8.133 -5.838 1.00 78.06 211 ASP A C 1
ATOM 1611 O O . ASP A 1 211 ? -20.078 -7.459 -5.217 1.00 78.06 211 ASP A O 1
ATOM 1615 N N . SER A 1 212 ? -18.531 -7.615 -6.836 1.00 72.44 212 SER A N 1
ATOM 1616 C CA . SER A 1 212 ? -18.617 -6.214 -7.260 1.00 72.44 212 SER A CA 1
ATOM 1617 C C . SER A 1 212 ? -19.984 -5.838 -7.827 1.00 72.44 212 SER A C 1
ATOM 1619 O O . SER A 1 212 ? -20.364 -4.669 -7.757 1.00 72.44 212 SER A O 1
ATOM 1621 N N . LYS A 1 213 ? -20.740 -6.805 -8.357 1.00 79.25 213 LYS A N 1
ATOM 1622 C CA . LYS A 1 213 ? -22.063 -6.558 -8.937 1.00 79.25 213 LYS A CA 1
ATOM 1623 C C . LYS A 1 213 ? -23.149 -6.478 -7.866 1.00 79.25 213 LYS A C 1
ATOM 1625 O O . LYS A 1 213 ? -24.108 -5.730 -8.035 1.00 79.25 213 LYS A O 1
ATOM 1630 N N . ALA A 1 214 ? -22.993 -7.234 -6.782 1.00 80.44 214 ALA A N 1
ATOM 1631 C CA . ALA A 1 214 ? -23.908 -7.228 -5.644 1.00 80.44 214 ALA A CA 1
ATOM 1632 C C . ALA A 1 214 ? -23.498 -6.238 -4.537 1.00 80.44 214 ALA A C 1
ATOM 1634 O O . ALA A 1 214 ? -24.290 -6.000 -3.629 1.00 80.44 214 ALA A O 1
ATOM 1635 N N . GLN A 1 215 ? -22.281 -5.679 -4.603 1.00 82.69 215 GLN A N 1
ATOM 1636 C CA . GLN A 1 215 ? -21.672 -4.859 -3.545 1.00 82.69 215 GLN A CA 1
ATOM 1637 C C . GLN A 1 215 ? -21.765 -5.527 -2.162 1.00 82.69 215 GLN A C 1
ATOM 1639 O O . GLN A 1 215 ? -22.048 -4.881 -1.152 1.00 82.69 215 GLN A O 1
ATOM 1644 N N . ALA A 1 216 ? -21.549 -6.841 -2.121 1.00 82.06 216 ALA A N 1
ATOM 1645 C CA . ALA A 1 216 ? -21.644 -7.635 -0.906 1.00 82.06 216 ALA A CA 1
ATOM 1646 C C . ALA A 1 216 ? -20.536 -8.693 -0.852 1.00 82.06 216 ALA A C 1
ATOM 1648 O O . ALA A 1 216 ? -20.027 -9.149 -1.878 1.00 82.06 216 ALA A O 1
ATOM 1649 N N . TRP A 1 217 ? -20.176 -9.085 0.369 1.00 75.44 217 TRP A N 1
ATOM 1650 C CA . TRP A 1 217 ? -19.327 -10.246 0.622 1.00 75.44 217 TRP A CA 1
ATOM 1651 C C . TRP A 1 217 ? -20.174 -11.515 0.492 1.00 75.44 217 TRP A C 1
ATOM 1653 O O . TRP A 1 217 ? -21.224 -11.607 1.134 1.00 75.44 217 TRP A O 1
ATOM 1663 N N . VAL A 1 218 ? -19.723 -12.454 -0.342 1.00 65.50 218 VAL A N 1
ATOM 1664 C CA . VAL A 1 218 ? -20.328 -13.784 -0.543 1.00 65.50 218 VAL A CA 1
ATOM 1665 C C . VAL A 1 218 ? -19.498 -14.830 0.174 1.00 65.50 218 VAL A C 1
ATOM 1667 O O . VAL A 1 218 ? -18.255 -14.719 0.069 1.00 65.50 218 VAL A O 1
#

pLDDT: mean 77.48, std 20.64, range [35.59, 98.44]

Secondary structure (DSSP, 8-state):
-------------------------SS-SSHHHHHHHHHHHHHHHHHHHHHHHHHHHHHHHHHHHHHHHHHHHHHHHHHHHHS--SSHHHHHHHHHHHHHHHHHHHHHHHHHHHHHHHHHHHHHHHHHHHHHHHHHHTT----------PPPPPPP--------S-TT--HHHHHHHHHHTT----S-HHHHHHHHHHHHHHHHHHH--EETTTTEE-

Mean predicted aligned error: 22.9 Å

Foldseek 3Di:
DDDDDDDDDDDDDDDDDDDDDDDDPDPDDPVVVVVVVVVVVVVVVVVVVVVVVVVVVVVVVVVVVVVVVVVVVVVVVVVVVPDPCPDVVVVVVVVVVVVVVVVVVVVVVVVVVVVVVVVVVVVVVVVVVVVVVVCVVVVPPDDDDDDDDDDDDDDDDDDPPPLVDDPPDDLVRLQVLCVVVVHDSDDDPVVSSVVSVVSVVVVVVVQFDQDPVVRDTD